Protein AF-A0A9P7PXZ2-F1 (afdb_monomer)

Secondary structure (DSSP, 8-state):
----TTHHHHHHHHTT--TTS-HHHHTTTS---------PPPPP------------------------PPP---PPPSS--EEE---EE--SSPPPPPHHHHHHHHHHHHHHHHHSPPP-HHHHS-TT-HHHHHHHHHHHHTTT---SSS-S--TTSTTTT-----TT-GGGSHHHHHHHHHHHHS--B-TTSPBPPTTT-PPPPPPPPSS-HHHHHT-TT-TTSSTTS-EE--EEETTEEE--EEEPPTT--S--

Sequence (256 aa):
MAASSRGRRALQSILRANPSVCSRCATSFAPRASTRLYSASATTSEASPSEDTALASHSSASSPSPSTTPPRVWIAPDYVIRSGLILSRPPLLTRKLHPFENAFFFYQKRLEERLNTPFIPSIYFKPDTPRELDWNIKIKERQGTVAKELGVYKGKGARAWDDELKVGDTLSTQEGMIDSLLKDAELRVSDDAEVIKAEDVVPVERPRERETEADKQGDVMRLDRRLDRTLYLVVKGKDGWGFPADMVQRNETLHV

InterPro domains:
  IPR021757 Large ribosomal subunit protein mL46, N-terminal [PF11788] (80-215)
  IPR040008 Large ribosomal subunit protein mL46 [PTHR13124] (20-255)

Organism: NCBI:txid1294629

pLDDT: mean 78.76, std 23.01, range [27.27, 97.38]

Nearest PDB structures (foldseek):
  6ywx-assembly1_6  TM=9.737E-01  e=1.707E-21  Neurospora crassa OR74A
  5mrc-assembly1_6  TM=6.794E-01  e=2.726E-07  Saccharomyces cerevisiae

Mean predicted aligned error: 16.08 Å

Structure (mmCIF, N/CA/C/O backbone):
data_AF-A0A9P7PXZ2-F1
#
_entry.id   AF-A0A9P7PXZ2-F1
#
loop_
_atom_site.group_PDB
_atom_site.id
_atom_site.type_symbol
_atom_site.label_atom_id
_atom_site.label_alt_id
_atom_site.label_comp_id
_atom_site.label_asym_id
_atom_site.label_entity_id
_atom_site.label_seq_id
_atom_site.pdbx_PDB_ins_code
_atom_site.Cartn_x
_atom_site.Cartn_y
_atom_site.Cartn_z
_atom_site.occupancy
_atom_site.B_iso_or_equiv
_atom_site.auth_seq_id
_atom_site.auth_comp_id
_atom_site.auth_asym_id
_atom_site.auth_atom_id
_atom_site.pdbx_PDB_model_num
ATOM 1 N N . MET A 1 1 ? 43.357 21.631 16.844 1.00 38.03 1 MET A N 1
ATOM 2 C CA . MET A 1 1 ? 44.129 21.623 15.581 1.00 38.03 1 MET A CA 1
ATOM 3 C C . MET A 1 1 ? 44.808 20.264 15.433 1.00 38.03 1 MET A C 1
ATOM 5 O O . MET A 1 1 ? 45.866 20.064 16.010 1.00 38.03 1 MET A O 1
ATOM 9 N N . ALA A 1 2 ? 44.184 19.303 14.746 1.00 36.53 2 ALA A N 1
ATOM 10 C CA . ALA A 1 2 ? 44.771 17.983 14.495 1.00 36.53 2 ALA A CA 1
ATOM 11 C C . ALA A 1 2 ? 44.943 17.800 12.981 1.00 36.53 2 ALA A C 1
ATOM 13 O O . ALA A 1 2 ? 43.967 17.665 12.246 1.00 36.53 2 ALA A O 1
ATOM 14 N N . ALA A 1 3 ? 46.190 17.864 12.514 1.00 41.59 3 ALA A N 1
ATOM 15 C CA . ALA A 1 3 ? 46.545 17.682 11.113 1.00 41.59 3 ALA A CA 1
ATOM 16 C C . ALA A 1 3 ? 46.461 16.193 10.740 1.00 41.59 3 ALA A C 1
ATOM 18 O O . ALA A 1 3 ? 47.084 15.339 11.371 1.00 41.59 3 ALA A O 1
ATOM 19 N N . SER A 1 4 ? 45.670 15.873 9.715 1.00 45.19 4 SER A N 1
ATOM 20 C CA . SER A 1 4 ? 45.468 14.495 9.265 1.00 45.19 4 SER A CA 1
ATOM 21 C C . SER A 1 4 ? 46.677 13.972 8.473 1.00 45.19 4 SER A C 1
ATOM 23 O O . SER A 1 4 ? 47.160 14.587 7.524 1.00 45.19 4 SER A O 1
ATOM 25 N N . SER A 1 5 ? 47.153 12.780 8.833 1.00 51.47 5 SER A N 1
ATOM 26 C CA . SER A 1 5 ? 48.312 12.078 8.255 1.00 51.47 5 SER A CA 1
ATOM 27 C C . SER A 1 5 ? 48.079 11.503 6.844 1.00 51.47 5 SER A C 1
ATOM 29 O O . SER A 1 5 ? 48.844 10.661 6.367 1.00 51.47 5 SER A O 1
ATOM 31 N N . ARG A 1 6 ? 47.029 11.951 6.144 1.00 51.81 6 ARG A N 1
ATOM 32 C CA . ARG A 1 6 ? 46.602 11.394 4.850 1.00 51.81 6 ARG A CA 1
ATOM 33 C C . ARG A 1 6 ? 47.388 11.943 3.653 1.00 51.81 6 ARG A C 1
ATOM 35 O O . ARG A 1 6 ? 47.505 11.247 2.650 1.00 51.81 6 ARG A O 1
ATOM 42 N N . GLY A 1 7 ? 48.009 13.119 3.772 1.00 46.53 7 GLY A N 1
ATOM 43 C CA . GLY A 1 7 ? 48.760 13.748 2.672 1.00 46.53 7 GLY A CA 1
ATOM 44 C C . GLY A 1 7 ? 50.091 13.068 2.320 1.00 46.53 7 GLY A C 1
ATOM 45 O O . GLY A 1 7 ? 50.562 13.168 1.190 1.00 46.53 7 GLY A O 1
ATOM 46 N N . ARG A 1 8 ? 50.699 12.322 3.254 1.00 47.34 8 ARG A N 1
ATOM 47 C CA . ARG A 1 8 ? 52.065 11.791 3.074 1.00 47.34 8 ARG A CA 1
ATOM 48 C C . ARG A 1 8 ? 52.147 10.570 2.145 1.00 47.34 8 ARG A C 1
ATOM 50 O O . ARG A 1 8 ? 53.202 10.325 1.572 1.00 47.34 8 ARG A O 1
ATOM 57 N N . ARG A 1 9 ? 51.048 9.822 1.959 1.00 52.19 9 ARG A N 1
ATOM 58 C CA . ARG A 1 9 ? 51.012 8.633 1.076 1.00 52.19 9 ARG A CA 1
ATOM 59 C C . ARG A 1 9 ? 50.733 8.967 -0.391 1.00 52.19 9 ARG A C 1
ATOM 61 O O . ARG A 1 9 ? 51.218 8.255 -1.260 1.00 52.19 9 ARG A O 1
ATOM 68 N N . ALA A 1 10 ? 50.007 10.052 -0.670 1.00 53.03 10 ALA A N 1
ATOM 69 C CA . ALA A 1 10 ? 49.726 10.477 -2.042 1.00 53.03 10 ALA A CA 1
ATOM 70 C C . ALA A 1 10 ? 51.005 10.947 -2.760 1.00 53.03 10 ALA A C 1
ATOM 72 O O . ALA A 1 10 ? 51.264 10.543 -3.892 1.00 53.03 10 ALA A O 1
ATOM 73 N N . LEU A 1 11 ? 51.866 11.700 -2.064 1.00 47.50 11 LEU A N 1
ATOM 74 C CA . LEU A 1 11 ? 53.081 12.273 -2.656 1.00 47.50 11 LEU A CA 1
ATOM 75 C C . LEU A 1 11 ? 54.189 11.245 -2.941 1.00 47.50 11 LEU A C 1
ATOM 77 O O . LEU A 1 11 ? 54.946 11.421 -3.890 1.00 47.50 11 LEU A O 1
ATOM 81 N N . GLN A 1 12 ? 54.269 10.138 -2.193 1.00 50.75 12 GLN A N 1
ATOM 82 C CA . GLN A 1 12 ? 55.271 9.095 -2.466 1.00 50.75 12 GLN A CA 1
ATOM 83 C C . GLN A 1 12 ? 54.965 8.268 -3.727 1.00 50.75 12 GLN A C 1
ATOM 85 O O . GLN A 1 12 ? 55.888 7.711 -4.315 1.00 50.75 12 GLN A O 1
ATOM 90 N N . SER A 1 13 ? 53.702 8.215 -4.170 1.00 52.44 13 SER A N 1
ATOM 91 C CA . SER A 1 13 ? 53.309 7.489 -5.391 1.00 52.44 13 SER A CA 1
ATOM 92 C C . SER A 1 13 ? 53.634 8.243 -6.686 1.00 52.44 13 SER A C 1
ATOM 94 O O . SER A 1 13 ? 53.802 7.623 -7.731 1.00 52.44 13 SER A O 1
ATOM 96 N N . ILE A 1 14 ? 53.791 9.568 -6.605 1.00 54.09 14 ILE A N 1
ATOM 97 C CA . ILE A 1 14 ? 54.092 10.435 -7.754 1.00 54.09 14 ILE A CA 1
ATOM 98 C C . ILE A 1 14 ? 55.598 10.430 -8.065 1.00 54.09 14 ILE A C 1
ATOM 100 O O . ILE A 1 14 ? 55.995 10.547 -9.218 1.00 54.09 14 ILE A O 1
ATOM 104 N N . LEU A 1 15 ? 56.452 10.209 -7.059 1.00 52.84 15 LEU A N 1
ATOM 105 C CA . LEU A 1 15 ? 57.913 10.282 -7.203 1.00 52.84 15 LEU A CA 1
ATOM 106 C C . LEU A 1 15 ? 58.576 9.000 -7.749 1.00 52.84 15 LEU A C 1
ATOM 108 O O . LEU A 1 15 ? 59.795 8.974 -7.901 1.00 52.84 15 LEU A O 1
ATOM 112 N N . ARG A 1 16 ? 57.819 7.926 -8.027 1.00 54.88 16 ARG A N 1
ATOM 113 C CA . ARG A 1 16 ? 58.367 6.642 -8.528 1.00 54.88 16 ARG A CA 1
ATOM 114 C C . ARG A 1 16 ? 57.634 6.051 -9.739 1.00 54.88 16 ARG A C 1
ATOM 116 O O . ARG A 1 16 ? 57.847 4.886 -10.066 1.00 54.88 16 ARG A O 1
ATOM 123 N N . ALA A 1 17 ? 56.775 6.815 -10.411 1.00 53.75 17 ALA A N 1
ATOM 124 C CA . ALA A 1 17 ? 56.058 6.319 -11.582 1.00 53.75 17 ALA A CA 1
ATOM 125 C C . ALA A 1 17 ? 56.914 6.471 -12.852 1.00 53.75 17 ALA A C 1
ATOM 127 O O . ALA A 1 17 ? 57.064 7.566 -13.386 1.00 53.75 17 ALA A O 1
ATOM 128 N N . ASN A 1 18 ? 57.468 5.357 -13.338 1.00 57.03 18 ASN A N 1
ATOM 129 C CA . ASN A 1 18 ? 58.001 5.270 -14.698 1.00 57.03 18 ASN A CA 1
ATOM 130 C C . ASN A 1 18 ? 56.821 5.270 -15.695 1.00 57.03 18 ASN A C 1
ATOM 132 O O . ASN A 1 18 ? 55.858 4.531 -15.477 1.00 57.03 18 ASN A O 1
ATOM 136 N N . PRO A 1 19 ? 56.870 6.042 -16.795 1.00 60.19 19 PRO A N 1
ATOM 137 C CA . PRO A 1 19 ? 55.716 6.272 -17.674 1.00 60.19 19 PRO A CA 1
ATOM 138 C C . PRO A 1 19 ? 55.300 5.059 -18.526 1.00 60.19 19 PRO A C 1
ATOM 140 O O . PRO A 1 19 ? 54.316 5.134 -19.256 1.00 60.19 19 PRO A O 1
ATOM 143 N N . SER A 1 20 ? 56.028 3.942 -18.454 1.00 63.78 20 SER A N 1
ATOM 144 C CA . SER A 1 20 ? 55.799 2.740 -19.265 1.00 63.78 20 SER A CA 1
ATOM 145 C C . SER A 1 20 ? 54.976 1.647 -18.575 1.00 63.78 20 SER A C 1
ATOM 147 O O . SER A 1 20 ? 54.806 0.573 -19.149 1.00 63.78 20 SER A O 1
ATOM 149 N N . VAL A 1 21 ? 54.453 1.876 -17.363 1.00 72.50 21 VAL A N 1
ATOM 150 C CA . VAL A 1 21 ? 53.737 0.835 -16.606 1.00 72.50 21 VAL A CA 1
ATOM 151 C C . VAL A 1 21 ? 52.348 1.309 -16.176 1.00 72.50 21 VAL A C 1
ATOM 153 O O . VAL A 1 21 ? 52.187 2.356 -15.555 1.00 72.50 21 VAL A O 1
ATOM 156 N N . CYS A 1 22 ? 51.329 0.502 -16.489 1.00 75.75 22 CYS A N 1
ATOM 157 C CA . CYS A 1 22 ? 49.940 0.720 -16.084 1.00 75.75 22 CYS A CA 1
ATOM 158 C C . CYS A 1 22 ? 49.797 0.759 -14.547 1.00 75.75 22 CYS A C 1
ATOM 160 O O . CYS A 1 22 ? 50.382 -0.058 -13.831 1.00 75.75 22 CYS A O 1
ATOM 162 N N . SER A 1 23 ? 48.963 1.668 -14.031 1.00 63.59 23 SER A N 1
ATOM 163 C CA . SER A 1 23 ? 48.740 1.902 -12.590 1.00 63.59 23 SER A CA 1
ATOM 164 C C . SER A 1 23 ? 48.262 0.664 -11.811 1.00 63.59 23 SER A C 1
ATOM 166 O O . SER A 1 23 ? 48.515 0.547 -10.608 1.00 63.59 23 SER A O 1
ATOM 168 N N . ARG A 1 24 ? 47.632 -0.301 -12.496 1.00 63.47 24 ARG A N 1
ATOM 169 C CA . ARG A 1 24 ? 47.233 -1.602 -11.927 1.00 63.47 24 ARG A CA 1
ATOM 170 C C . ARG A 1 24 ? 48.398 -2.582 -11.735 1.00 63.47 24 ARG A C 1
ATOM 172 O O . ARG A 1 24 ? 48.341 -3.400 -10.824 1.00 63.47 24 ARG A O 1
ATOM 179 N N . CYS A 1 25 ? 49.460 -2.476 -12.533 1.00 64.56 25 CYS A N 1
ATOM 180 C CA . CYS A 1 25 ? 50.656 -3.320 -12.410 1.00 64.56 25 CYS A CA 1
ATOM 181 C C . CYS A 1 25 ? 51.629 -2.781 -11.347 1.00 64.56 25 CYS A C 1
ATOM 183 O O . CYS A 1 25 ? 52.305 -3.542 -10.660 1.00 64.56 25 CYS A O 1
ATOM 185 N N . ALA A 1 26 ? 51.659 -1.458 -11.147 1.00 61.34 26 ALA A N 1
ATOM 186 C CA . ALA A 1 26 ? 52.452 -0.828 -10.088 1.00 61.34 26 ALA A CA 1
ATOM 187 C C . ALA A 1 26 ? 51.934 -1.162 -8.674 1.00 61.34 26 ALA A C 1
ATOM 189 O O . ALA A 1 26 ? 52.689 -1.143 -7.703 1.00 61.34 26 ALA A O 1
ATOM 190 N N . THR A 1 27 ? 50.645 -1.490 -8.551 1.00 59.00 27 THR A N 1
ATOM 191 C CA . THR A 1 27 ? 50.005 -1.853 -7.278 1.00 59.00 27 THR A CA 1
ATOM 192 C C . THR A 1 27 ? 50.143 -3.336 -6.922 1.00 59.00 27 THR A C 1
ATOM 194 O O . THR A 1 27 ? 49.892 -3.694 -5.773 1.00 59.00 27 THR A O 1
ATOM 197 N N . SER A 1 28 ? 50.597 -4.189 -7.849 1.00 55.81 28 SER A N 1
ATOM 198 C CA . SER A 1 28 ? 50.732 -5.642 -7.641 1.00 55.81 28 SER A CA 1
ATOM 199 C C . SER A 1 28 ? 52.017 -6.050 -6.906 1.00 55.81 28 SER A C 1
ATOM 201 O O . SER A 1 28 ? 52.082 -7.149 -6.370 1.00 55.81 28 SER A O 1
ATOM 203 N N . PHE A 1 29 ? 53.031 -5.177 -6.855 1.00 50.06 29 PHE A N 1
ATOM 204 C CA . PHE A 1 29 ? 54.363 -5.494 -6.310 1.00 50.06 29 PHE A CA 1
ATOM 205 C C . PHE A 1 29 ? 54.629 -4.969 -4.887 1.00 50.06 29 PHE A C 1
ATOM 207 O O . PHE A 1 29 ? 55.759 -5.028 -4.403 1.00 50.06 29 PHE A O 1
ATOM 214 N N . ALA A 1 30 ? 53.612 -4.470 -4.177 1.00 51.31 30 ALA A N 1
ATOM 215 C CA . ALA A 1 30 ? 53.756 -4.119 -2.763 1.00 51.31 30 ALA A CA 1
ATOM 216 C C . ALA A 1 30 ? 53.419 -5.336 -1.876 1.00 51.31 30 ALA A C 1
ATOM 218 O O . ALA A 1 30 ? 52.308 -5.860 -1.986 1.00 51.31 30 ALA A O 1
ATOM 219 N N . PRO A 1 31 ? 54.307 -5.778 -0.962 1.00 47.47 31 PRO A N 1
ATOM 220 C CA . PRO A 1 31 ? 54.016 -6.914 -0.102 1.00 47.47 31 PRO A CA 1
ATOM 221 C C . PRO A 1 31 ? 52.990 -6.466 0.942 1.00 47.47 31 PRO A C 1
ATOM 223 O O . PRO A 1 31 ? 53.295 -5.687 1.848 1.00 47.47 31 PRO A O 1
ATOM 226 N N . ARG A 1 32 ? 51.745 -6.926 0.812 1.00 42.16 32 ARG A N 1
ATOM 227 C CA . ARG A 1 32 ? 50.740 -6.807 1.871 1.00 42.16 32 ARG A CA 1
ATOM 228 C C . ARG A 1 32 ? 50.285 -8.184 2.315 1.00 42.16 32 ARG A C 1
ATOM 230 O O . ARG A 1 32 ? 49.917 -9.029 1.509 1.00 42.16 32 ARG A O 1
ATOM 237 N N . ALA A 1 33 ? 50.354 -8.353 3.632 1.00 44.31 33 ALA A N 1
ATOM 238 C CA . ALA A 1 33 ? 49.960 -9.522 4.389 1.00 44.31 33 ALA A CA 1
ATOM 239 C C . ALA A 1 33 ? 48.605 -10.090 3.936 1.00 44.31 33 ALA A C 1
ATOM 241 O O . ALA A 1 33 ? 47.623 -9.368 3.764 1.00 44.31 33 ALA A O 1
ATOM 242 N N . SER A 1 34 ? 48.604 -11.410 3.767 1.00 46.97 34 SER A N 1
ATOM 243 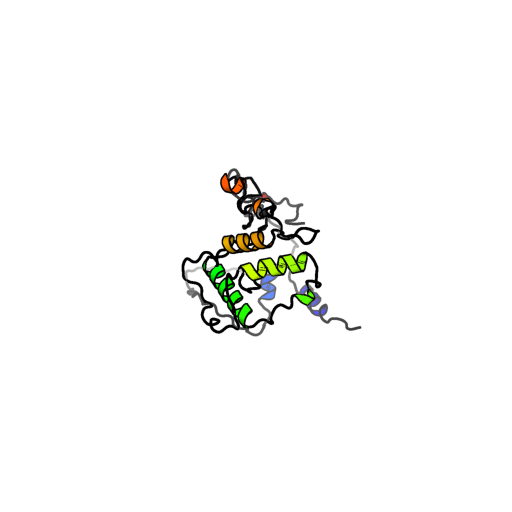C CA . SER A 1 34 ? 47.486 -12.259 3.369 1.00 46.97 34 SER A CA 1
ATOM 244 C C . SER A 1 34 ? 46.270 -12.080 4.285 1.00 46.97 34 SER A C 1
ATOM 246 O O . SER A 1 34 ? 46.323 -12.430 5.463 1.00 46.97 34 SER A O 1
ATOM 248 N N . THR A 1 35 ? 45.138 -11.672 3.711 1.00 43.06 35 THR A N 1
ATOM 249 C CA . THR A 1 35 ? 43.813 -12.055 4.217 1.00 43.06 35 THR A CA 1
ATOM 250 C C . THR A 1 35 ? 43.182 -12.978 3.179 1.00 43.06 35 THR A C 1
ATOM 252 O O . THR A 1 35 ? 43.005 -12.609 2.021 1.00 43.06 35 THR A O 1
ATOM 255 N N . ARG A 1 36 ? 42.962 -14.235 3.580 1.00 43.03 36 ARG A N 1
ATOM 256 C CA . ARG A 1 36 ? 42.426 -15.307 2.737 1.00 43.03 36 ARG A CA 1
ATOM 257 C C . ARG A 1 36 ? 40.960 -15.032 2.410 1.00 43.03 36 ARG A C 1
ATOM 259 O O . ARG A 1 36 ? 40.151 -14.916 3.325 1.00 43.03 36 ARG A O 1
ATOM 266 N N . LEU A 1 37 ? 40.619 -15.049 1.125 1.00 39.97 37 LEU A N 1
ATOM 267 C CA . LEU A 1 37 ? 39.265 -15.316 0.647 1.00 39.97 37 LEU A CA 1
ATOM 268 C C . LEU A 1 37 ? 39.346 -16.437 -0.394 1.00 39.97 37 LEU A C 1
ATOM 270 O O . LEU A 1 37 ? 40.147 -16.393 -1.325 1.00 39.97 37 LEU A O 1
ATOM 274 N N . TYR A 1 38 ? 38.564 -17.481 -0.142 1.00 40.50 38 TYR A N 1
ATOM 275 C CA . TYR A 1 38 ? 38.494 -18.736 -0.880 1.00 40.50 38 TYR A CA 1
ATOM 276 C C . TYR A 1 38 ? 38.003 -18.520 -2.316 1.00 40.50 38 TYR A C 1
ATOM 278 O O . TYR A 1 38 ? 36.876 -18.076 -2.498 1.00 40.50 38 TYR A O 1
ATOM 286 N N . SER A 1 39 ? 38.801 -18.891 -3.324 1.00 44.44 39 SER A N 1
ATOM 287 C CA . SER A 1 39 ? 38.285 -19.305 -4.643 1.00 44.44 39 SER A CA 1
ATOM 288 C C . SER A 1 39 ? 39.307 -20.188 -5.374 1.00 44.44 39 SER A C 1
ATOM 290 O O . SER A 1 39 ? 40.511 -19.999 -5.228 1.00 44.44 39 SER A O 1
ATOM 292 N N . ALA A 1 40 ? 38.792 -21.184 -6.093 1.00 38.91 40 ALA A N 1
ATOM 293 C CA . ALA A 1 40 ? 39.481 -22.360 -6.615 1.00 38.91 40 ALA A CA 1
ATOM 294 C C . ALA A 1 40 ? 40.505 -22.086 -7.736 1.00 38.91 40 ALA A C 1
ATOM 296 O O . ALA A 1 40 ? 40.299 -21.233 -8.596 1.00 38.91 40 ALA A O 1
ATOM 297 N N . SER A 1 41 ? 41.585 -22.871 -7.735 1.00 37.22 41 SER A N 1
ATOM 298 C CA . SER A 1 41 ? 42.650 -22.868 -8.741 1.00 37.22 41 SER A CA 1
ATOM 299 C C . SER A 1 41 ? 42.216 -23.583 -10.025 1.00 37.22 41 SER A C 1
ATOM 301 O O . SER A 1 41 ? 41.809 -24.741 -9.973 1.00 37.22 41 SER A O 1
ATOM 303 N N . ALA A 1 42 ? 42.378 -22.929 -11.177 1.00 35.94 42 ALA A N 1
ATOM 304 C CA . ALA A 1 42 ? 42.474 -23.597 -12.472 1.00 35.94 42 ALA A CA 1
ATOM 305 C C . ALA A 1 42 ? 43.958 -23.855 -12.777 1.00 35.94 42 ALA A C 1
ATOM 307 O O . ALA A 1 42 ? 44.794 -22.957 -12.676 1.00 35.94 42 ALA A O 1
ATOM 308 N N . THR A 1 43 ? 44.278 -25.105 -13.086 1.00 31.92 43 THR A N 1
ATOM 309 C CA . THR A 1 43 ? 45.613 -25.639 -13.364 1.00 31.92 43 THR A CA 1
ATOM 310 C C . THR A 1 43 ? 46.207 -25.085 -14.660 1.00 31.92 43 THR A C 1
ATOM 312 O O . THR A 1 43 ? 45.592 -25.182 -15.719 1.00 31.92 43 THR A O 1
ATOM 315 N N . THR A 1 44 ? 47.429 -24.559 -14.578 1.00 30.02 44 THR A N 1
ATOM 316 C CA . THR A 1 44 ? 48.331 -24.291 -15.706 1.00 30.02 44 THR A CA 1
ATOM 317 C C . THR A 1 44 ? 49.131 -25.546 -16.045 1.00 30.02 44 THR A C 1
ATOM 319 O O . THR A 1 44 ? 49.789 -26.096 -15.165 1.00 30.02 44 THR A O 1
ATOM 322 N N . SER A 1 45 ? 49.127 -25.960 -17.310 1.00 32.38 45 SER A N 1
ATOM 323 C CA . SER A 1 45 ? 50.030 -26.979 -17.854 1.00 32.38 45 SER A CA 1
ATOM 324 C C . SER A 1 45 ? 51.182 -26.317 -18.621 1.00 32.38 45 SER A C 1
ATOM 326 O O . SER A 1 45 ? 50.982 -25.727 -19.678 1.00 32.38 45 SER A O 1
ATOM 328 N N . GLU A 1 46 ? 52.334 -26.341 -17.949 1.00 29.33 46 GLU A N 1
ATOM 329 C CA . GLU A 1 46 ? 53.726 -26.611 -18.355 1.00 29.33 46 GLU A CA 1
ATOM 330 C C . GLU A 1 46 ? 54.192 -26.526 -19.827 1.00 29.33 46 GLU A C 1
ATOM 332 O O . GLU A 1 46 ? 53.508 -26.911 -20.769 1.00 29.33 46 GLU A O 1
ATOM 337 N N . ALA A 1 47 ? 55.437 -26.060 -19.975 1.00 28.12 47 ALA A N 1
ATOM 338 C CA . ALA A 1 47 ? 56.170 -25.792 -21.210 1.00 28.12 47 ALA A CA 1
ATOM 339 C C . ALA A 1 47 ? 57.261 -26.842 -21.538 1.00 28.12 47 ALA A C 1
ATOM 341 O O . ALA A 1 47 ? 57.708 -27.548 -20.637 1.00 28.12 47 ALA A O 1
ATOM 342 N N . SER A 1 48 ? 57.826 -26.716 -22.762 1.00 30.34 48 SER A N 1
ATOM 343 C CA . SER A 1 48 ? 59.238 -26.988 -23.191 1.00 30.34 48 SER A CA 1
ATOM 344 C C . SER A 1 48 ? 59.522 -28.324 -23.931 1.00 30.34 48 SER A C 1
ATOM 346 O O . SER A 1 48 ? 58.788 -29.278 -23.696 1.00 30.34 48 SER A O 1
ATOM 348 N N . PRO A 1 49 ? 60.659 -28.503 -24.666 1.00 42.62 49 PRO A N 1
ATOM 349 C CA . PRO A 1 49 ? 61.386 -27.607 -25.608 1.00 42.62 49 PRO A CA 1
ATOM 350 C C . PRO A 1 49 ? 62.011 -28.310 -26.870 1.00 42.62 49 PRO A C 1
ATOM 352 O O . PRO A 1 49 ? 61.879 -29.519 -27.040 1.00 42.62 49 PRO A O 1
ATOM 355 N N . SER A 1 50 ? 62.815 -27.533 -27.643 1.00 31.62 50 SER A N 1
ATOM 356 C CA . SER A 1 50 ? 64.029 -27.886 -28.462 1.00 31.62 50 SER A CA 1
ATOM 357 C C . SER A 1 50 ? 63.848 -28.645 -29.800 1.00 31.62 50 SER A C 1
ATOM 359 O O . SER A 1 50 ? 62.954 -29.468 -29.901 1.00 31.62 50 SER A O 1
ATOM 361 N N . GLU A 1 51 ? 64.625 -28.469 -30.885 1.00 29.66 51 GLU A N 1
ATOM 362 C CA . GLU A 1 51 ? 65.875 -27.749 -31.232 1.00 29.66 51 GLU A CA 1
ATOM 363 C C . GLU A 1 51 ? 66.063 -27.799 -32.780 1.00 29.66 51 GLU A C 1
ATOM 365 O O . GLU A 1 51 ? 65.449 -28.651 -33.412 1.00 29.66 51 GLU A O 1
ATOM 370 N N . ASP A 1 52 ? 66.850 -26.880 -33.376 1.00 28.67 52 ASP A N 1
ATOM 371 C CA . ASP A 1 52 ? 67.867 -27.130 -34.441 1.00 28.67 52 ASP A CA 1
ATOM 372 C C . ASP A 1 52 ? 68.318 -25.811 -35.127 1.00 28.67 52 ASP A C 1
ATOM 374 O O . ASP A 1 52 ? 67.526 -25.091 -35.728 1.00 28.67 52 ASP A O 1
ATOM 378 N N . THR A 1 53 ? 69.496 -25.276 -34.769 1.00 28.91 53 THR A N 1
ATOM 379 C CA . THR A 1 53 ? 70.833 -25.353 -35.423 1.00 28.91 53 THR A CA 1
ATOM 380 C C . THR A 1 53 ? 71.097 -24.326 -36.546 1.00 28.91 53 THR A C 1
ATOM 382 O O . THR A 1 53 ? 70.494 -24.385 -37.608 1.00 28.91 53 THR A O 1
ATOM 385 N N . ALA A 1 54 ? 72.097 -23.448 -36.328 1.00 29.12 54 ALA A N 1
ATOM 386 C CA . ALA A 1 54 ? 73.322 -23.283 -37.149 1.00 29.12 54 ALA A CA 1
ATOM 387 C C . ALA A 1 54 ? 73.838 -21.824 -37.286 1.00 29.12 54 ALA A C 1
ATOM 389 O O . ALA A 1 54 ? 73.267 -20.995 -37.982 1.00 29.12 54 ALA A O 1
ATOM 390 N N . LEU A 1 55 ? 74.983 -21.582 -36.624 1.00 27.27 55 LEU A N 1
ATOM 391 C CA . LEU A 1 55 ? 76.226 -20.923 -37.085 1.00 27.27 55 LEU A CA 1
ATOM 392 C C . LEU A 1 55 ? 76.159 -19.668 -37.990 1.00 27.27 55 LEU A C 1
ATOM 394 O O . LEU A 1 55 ? 75.873 -19.773 -39.174 1.00 27.27 55 LEU A O 1
ATOM 398 N N . ALA A 1 56 ? 76.673 -18.527 -37.502 1.00 30.73 56 ALA A N 1
ATOM 399 C CA . ALA A 1 56 ? 78.030 -18.042 -37.828 1.00 30.73 56 ALA A CA 1
ATOM 400 C C . ALA A 1 56 ? 78.305 -16.605 -37.314 1.00 30.73 56 ALA A C 1
ATOM 402 O O . ALA A 1 56 ? 77.486 -15.697 -37.382 1.00 30.73 56 ALA A O 1
ATOM 403 N N . SER A 1 57 ? 79.529 -16.456 -36.816 1.00 29.02 57 SER A N 1
ATOM 404 C CA . SER A 1 57 ? 80.302 -15.296 -36.344 1.00 29.02 57 SER A CA 1
ATOM 405 C C . SER A 1 57 ? 80.382 -14.053 -37.256 1.00 29.02 57 SER A C 1
ATOM 407 O O . SER A 1 57 ? 80.500 -14.241 -38.460 1.00 29.02 57 SER A O 1
ATOM 409 N N . HIS A 1 58 ? 80.541 -12.842 -36.683 1.00 31.88 58 HIS A N 1
ATOM 410 C CA . HIS A 1 58 ? 81.743 -11.968 -36.802 1.00 31.88 58 HIS A CA 1
ATOM 411 C C . HIS A 1 58 ? 81.603 -10.614 -36.044 1.00 31.88 58 HIS A C 1
ATOM 413 O O . HIS A 1 58 ? 80.659 -9.859 -36.233 1.00 31.88 58 HIS A O 1
ATOM 419 N N . SER A 1 59 ? 82.589 -10.374 -35.173 1.00 32.38 59 SER A N 1
ATOM 420 C CA . SER A 1 59 ? 83.299 -9.154 -34.730 1.00 32.38 59 SER A CA 1
ATOM 421 C C . SER A 1 59 ? 82.717 -7.723 -34.841 1.00 32.38 59 SER A C 1
ATOM 423 O O . SER A 1 59 ? 82.493 -7.196 -35.921 1.00 32.38 59 SER A O 1
ATOM 425 N N . SER A 1 60 ? 82.677 -7.064 -33.672 1.00 34.19 60 SER A N 1
ATOM 426 C CA . SER A 1 60 ? 83.221 -5.734 -33.302 1.00 34.19 60 SER A CA 1
ATOM 427 C C . SER A 1 60 ? 83.252 -4.572 -34.318 1.00 34.19 60 SER A C 1
ATOM 429 O O . SER A 1 60 ? 84.079 -4.593 -35.223 1.00 34.19 60 SER A O 1
ATOM 431 N N . ALA A 1 61 ? 82.540 -3.465 -34.031 1.00 30.73 61 ALA A N 1
ATOM 432 C CA . ALA A 1 61 ? 83.128 -2.141 -33.715 1.00 30.73 61 ALA A CA 1
ATOM 433 C C . ALA A 1 61 ? 82.113 -0.967 -33.720 1.00 30.73 61 ALA A C 1
ATOM 435 O O . ALA A 1 61 ? 81.224 -0.881 -34.558 1.00 30.73 61 ALA A O 1
ATOM 436 N N . SER A 1 62 ? 82.388 -0.012 -32.820 1.00 32.72 62 SER A N 1
ATOM 437 C CA . SER A 1 62 ? 82.074 1.433 -32.832 1.00 32.72 62 SER A CA 1
ATOM 438 C C . SER A 1 62 ? 80.625 1.939 -32.714 1.00 32.72 62 SER A C 1
ATOM 440 O O . SER A 1 62 ? 79.820 1.862 -33.634 1.00 32.72 62 SER A O 1
ATOM 442 N N . SER A 1 63 ? 80.379 2.618 -31.587 1.00 39.72 63 SER A N 1
ATOM 443 C CA . SER A 1 63 ? 79.386 3.684 -31.382 1.00 39.72 63 SER A CA 1
ATOM 444 C C . SER A 1 63 ? 79.505 4.778 -32.460 1.00 39.72 63 SER A C 1
ATOM 446 O O . SER A 1 63 ? 80.624 5.080 -32.880 1.00 39.72 63 SER A O 1
ATOM 448 N N . PRO A 1 64 ? 78.405 5.443 -32.860 1.00 39.28 64 PRO A N 1
ATOM 449 C CA . PRO A 1 64 ? 77.965 6.607 -32.087 1.00 39.28 64 PRO A CA 1
ATOM 450 C C . PRO A 1 64 ? 76.440 6.726 -31.955 1.00 39.28 64 PRO A C 1
ATOM 452 O O . PRO A 1 64 ? 75.672 6.332 -32.827 1.00 39.28 64 PRO A O 1
ATOM 455 N N . SER A 1 65 ? 76.004 7.342 -30.860 1.00 44.41 65 SER A N 1
ATOM 456 C CA . SER A 1 65 ? 74.648 7.861 -30.707 1.00 44.41 65 SER A CA 1
ATOM 457 C C . SER A 1 65 ? 74.354 8.914 -31.781 1.00 44.41 65 SER A C 1
ATOM 459 O O . SER A 1 65 ? 75.116 9.874 -31.910 1.00 44.41 65 SER A O 1
ATOM 461 N N . PRO A 1 66 ? 73.200 8.819 -32.457 1.00 42.78 66 PRO A N 1
ATOM 462 C CA . PRO A 1 66 ? 72.400 10.016 -32.642 1.00 42.78 66 PRO A CA 1
ATOM 463 C C . PRO A 1 66 ? 70.988 9.794 -32.104 1.00 42.78 66 PRO A C 1
ATOM 465 O O . PRO A 1 66 ? 70.299 8.822 -32.405 1.00 42.78 66 PRO A O 1
ATOM 468 N N . SER A 1 67 ? 70.566 10.752 -31.290 1.00 49.91 67 SER A N 1
ATOM 469 C CA . SER A 1 67 ? 69.181 11.038 -30.951 1.00 49.91 67 SER A CA 1
ATOM 470 C C . SER A 1 67 ? 68.259 10.861 -32.160 1.00 49.91 67 SER A C 1
ATOM 472 O O . SER A 1 67 ? 68.238 11.697 -33.060 1.00 49.91 67 SER A O 1
ATOM 474 N N . THR A 1 68 ? 67.478 9.788 -32.178 1.00 43.56 68 THR A N 1
ATOM 475 C CA . THR A 1 68 ? 66.296 9.674 -33.029 1.00 43.56 68 THR A CA 1
ATOM 476 C C . THR A 1 68 ? 65.194 9.108 -32.161 1.00 43.56 68 THR A C 1
ATOM 478 O O . THR A 1 68 ? 65.136 7.916 -31.870 1.00 43.56 68 THR A O 1
ATOM 481 N N . THR A 1 69 ? 64.346 10.011 -31.680 1.00 55.50 69 THR A N 1
ATOM 482 C CA . THR A 1 69 ? 63.027 9.691 -31.149 1.00 55.50 69 THR A CA 1
ATOM 483 C C . THR A 1 69 ? 62.360 8.734 -32.140 1.00 55.50 69 THR A C 1
ATOM 485 O O . THR A 1 69 ? 62.261 9.099 -33.316 1.00 55.50 69 THR A O 1
ATOM 488 N N . PRO A 1 70 ? 61.936 7.520 -31.744 1.00 55.22 70 PRO A N 1
ATOM 489 C CA . PRO A 1 70 ? 61.238 6.655 -32.680 1.00 55.22 70 PRO A CA 1
ATOM 490 C C . PRO A 1 70 ? 59.983 7.400 -33.154 1.00 55.22 70 PRO A C 1
ATOM 492 O O . PRO A 1 70 ? 59.298 8.012 -32.321 1.00 55.22 70 PRO A O 1
ATOM 495 N N . PRO A 1 71 ? 59.667 7.399 -34.463 1.00 44.75 71 PRO A N 1
ATOM 496 C CA . PRO A 1 71 ? 58.404 7.944 -34.920 1.00 44.75 71 PRO A CA 1
ATOM 497 C C . PRO A 1 71 ? 57.307 7.194 -34.170 1.00 44.75 71 PRO A C 1
ATOM 499 O O . PRO A 1 71 ? 57.238 5.965 -34.203 1.00 44.75 71 PRO A O 1
ATOM 502 N N . ARG A 1 72 ? 56.487 7.936 -33.424 1.00 51.75 72 ARG A N 1
ATOM 503 C CA . ARG A 1 72 ? 55.310 7.393 -32.754 1.00 51.75 72 ARG A CA 1
ATOM 504 C C . ARG A 1 72 ? 54.396 6.858 -33.849 1.00 51.75 72 ARG A C 1
ATOM 506 O O . ARG A 1 72 ? 53.672 7.625 -34.475 1.00 51.75 72 ARG A O 1
ATOM 513 N N . VAL A 1 73 ? 54.483 5.558 -34.118 1.00 47.94 73 VAL A N 1
ATOM 514 C CA . VAL A 1 73 ? 53.559 4.863 -35.008 1.00 47.94 73 VAL A CA 1
ATOM 515 C C . VAL A 1 73 ? 52.195 4.966 -34.340 1.00 47.94 73 VAL A C 1
ATOM 517 O O . VAL A 1 73 ? 51.949 4.371 -33.292 1.00 47.94 73 VAL A O 1
ATOM 520 N N . TRP A 1 74 ? 51.330 5.806 -34.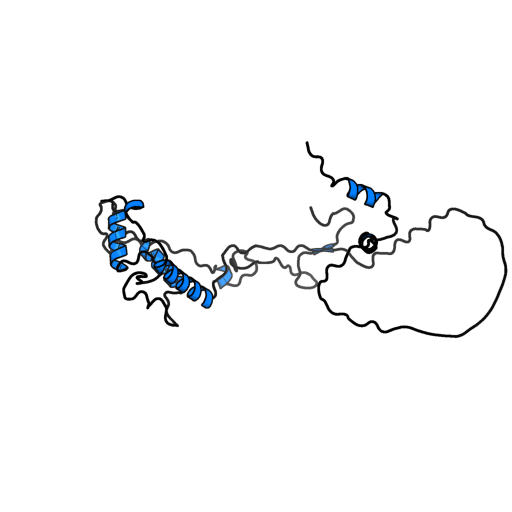898 1.00 50.31 74 TRP A N 1
ATOM 521 C CA . TRP A 1 74 ? 49.936 5.877 -34.498 1.00 50.31 74 TRP A CA 1
ATOM 522 C C . TRP A 1 74 ? 49.263 4.628 -35.056 1.00 50.31 74 TRP A C 1
ATOM 524 O O . TRP A 1 74 ? 48.791 4.623 -36.188 1.00 50.31 74 TRP A O 1
ATOM 534 N N . ILE A 1 75 ? 49.294 3.544 -34.279 1.00 60.94 75 ILE A N 1
ATOM 535 C CA . ILE A 1 75 ? 48.486 2.356 -34.549 1.00 60.94 75 ILE A CA 1
ATOM 536 C C . ILE A 1 75 ? 47.035 2.842 -34.578 1.00 60.94 75 ILE A C 1
ATOM 538 O O . ILE A 1 75 ? 46.571 3.467 -33.617 1.00 60.94 75 ILE A O 1
ATOM 542 N N . ALA A 1 76 ? 46.355 2.647 -35.710 1.00 64.69 76 ALA A N 1
ATOM 543 C CA . ALA A 1 76 ? 44.928 2.916 -35.800 1.00 64.69 76 ALA A CA 1
ATOM 544 C C . ALA A 1 76 ? 44.236 2.116 -34.686 1.00 64.69 76 ALA A C 1
ATOM 546 O O . ALA A 1 76 ? 44.585 0.956 -34.484 1.00 64.69 76 ALA A O 1
ATOM 547 N N . PRO A 1 77 ? 43.331 2.715 -33.904 1.00 69.44 77 PRO A N 1
ATOM 548 C CA . PRO A 1 77 ? 42.741 1.997 -32.789 1.00 69.44 77 PRO A CA 1
ATOM 549 C C . PRO A 1 77 ? 41.926 0.812 -33.325 1.00 69.44 77 PRO A C 1
ATOM 551 O O . PRO A 1 77 ? 40.964 1.017 -34.060 1.00 69.44 77 PRO A O 1
ATOM 554 N N . ASP A 1 78 ? 42.288 -0.412 -32.926 1.00 84.12 78 ASP A N 1
ATOM 555 C CA . ASP A 1 78 ? 41.560 -1.645 -33.284 1.00 84.12 78 ASP A CA 1
ATOM 556 C C . ASP A 1 78 ? 40.108 -1.645 -32.767 1.00 84.12 78 ASP A C 1
ATOM 558 O O . ASP A 1 78 ? 39.263 -2.408 -33.229 1.00 84.12 78 ASP A O 1
ATOM 562 N N . TYR A 1 79 ? 39.803 -0.762 -31.811 1.00 86.88 79 TYR A N 1
ATOM 563 C CA . TYR A 1 79 ? 38.494 -0.624 -31.188 1.00 86.88 79 TYR A CA 1
ATOM 564 C C . TYR A 1 79 ? 37.938 0.787 -31.352 1.00 86.88 79 TYR A C 1
ATOM 566 O O . TYR A 1 79 ? 38.604 1.783 -31.061 1.00 86.88 79 TYR A O 1
ATOM 574 N N . VAL A 1 80 ? 36.663 0.863 -31.731 1.00 88.06 80 VAL A N 1
ATOM 575 C CA . VAL A 1 80 ? 35.902 2.113 -31.746 1.00 88.06 80 VAL A CA 1
ATOM 576 C C . VAL A 1 80 ? 35.247 2.312 -30.382 1.00 88.06 80 VAL A C 1
ATOM 578 O O . VAL A 1 80 ? 34.406 1.518 -29.962 1.00 88.06 80 VAL A O 1
ATOM 581 N N . ILE A 1 81 ? 35.625 3.385 -29.687 1.00 88.69 81 ILE A N 1
ATOM 582 C CA . ILE A 1 81 ? 35.038 3.744 -28.393 1.00 88.69 81 ILE A CA 1
ATOM 583 C C . ILE A 1 81 ? 33.629 4.302 -28.623 1.00 88.69 81 ILE A C 1
ATOM 585 O O . ILE A 1 81 ? 33.442 5.271 -29.362 1.00 88.69 81 ILE A O 1
ATOM 589 N N . ARG A 1 82 ? 32.639 3.703 -27.957 1.00 90.38 82 ARG A N 1
ATOM 590 C CA . ARG A 1 82 ? 31.245 4.161 -27.942 1.00 90.38 82 ARG A CA 1
ATOM 591 C C . ARG A 1 82 ? 30.807 4.466 -26.513 1.00 90.38 82 ARG A C 1
ATOM 593 O O . ARG A 1 82 ? 31.219 3.769 -25.587 1.00 90.38 82 ARG A O 1
ATOM 600 N N . SER A 1 83 ? 29.964 5.479 -26.348 1.00 91.62 83 SER A N 1
ATOM 601 C CA . SER A 1 83 ? 29.286 5.791 -25.089 1.00 91.62 83 SER A CA 1
ATOM 602 C C . SER A 1 83 ? 27.824 5.378 -25.204 1.00 91.62 83 SER A C 1
ATOM 604 O O . SER A 1 83 ? 27.155 5.742 -26.169 1.00 91.62 83 SER A O 1
ATOM 606 N N . GLY A 1 84 ? 27.351 4.573 -24.253 1.00 92.31 84 GLY A N 1
ATOM 607 C CA . GLY A 1 84 ? 25.971 4.095 -24.181 1.00 92.31 84 GLY A CA 1
ATOM 608 C C . GLY A 1 84 ? 25.249 4.654 -22.959 1.00 92.31 84 GLY A C 1
ATOM 609 O O . GLY A 1 84 ? 25.849 4.797 -21.895 1.00 92.31 84 GLY A O 1
ATOM 610 N N . LEU A 1 85 ? 23.955 4.936 -23.100 1.00 93.75 85 LEU A N 1
ATOM 611 C CA . LEU A 1 85 ? 23.102 5.492 -22.054 1.00 93.75 85 LEU A CA 1
ATOM 612 C C . LEU A 1 85 ? 22.005 4.496 -21.667 1.00 93.75 85 LEU A C 1
ATOM 614 O O . LEU A 1 85 ? 21.120 4.179 -22.459 1.00 93.75 85 LEU A O 1
ATOM 618 N N . ILE A 1 86 ? 22.031 4.044 -20.414 1.00 96.06 86 ILE A N 1
ATOM 619 C CA . ILE A 1 86 ? 20.959 3.233 -19.829 1.00 96.06 86 ILE A CA 1
ATOM 620 C C . ILE A 1 86 ? 20.063 4.163 -19.013 1.00 96.06 86 ILE A C 1
ATOM 622 O O . ILE A 1 86 ? 20.320 4.416 -17.836 1.00 96.06 86 ILE A O 1
ATOM 626 N N . LEU A 1 87 ? 19.011 4.690 -19.643 1.00 96.50 87 LEU A N 1
ATOM 627 C CA . LEU A 1 87 ? 18.025 5.508 -18.939 1.00 96.50 87 LEU A CA 1
ATOM 628 C C . LEU A 1 87 ? 17.030 4.606 -18.214 1.00 96.50 87 LEU A C 1
ATOM 630 O O . LEU A 1 87 ? 16.365 3.780 -18.844 1.00 96.50 87 LEU A O 1
ATOM 634 N N . SER A 1 88 ? 16.911 4.786 -16.900 1.00 97.06 88 SER A N 1
ATOM 635 C CA . SER A 1 88 ? 15.992 4.016 -16.066 1.00 97.06 88 SER A CA 1
ATOM 636 C C . SER A 1 88 ? 14.944 4.899 -15.397 1.00 97.06 88 SER A C 1
ATOM 638 O O . SER A 1 88 ? 15.290 5.901 -14.770 1.00 97.06 88 SER A O 1
ATOM 640 N N . ARG A 1 89 ? 13.679 4.474 -15.442 1.00 97.12 89 ARG A N 1
ATOM 641 C CA . ARG A 1 89 ? 12.586 5.020 -14.626 1.00 97.12 89 ARG A CA 1
ATOM 642 C C . ARG A 1 89 ? 12.435 4.132 -13.379 1.00 97.12 89 ARG A C 1
ATOM 644 O O . ARG A 1 89 ? 12.081 2.964 -13.549 1.00 97.12 89 ARG A O 1
ATOM 651 N N . PRO A 1 90 ? 12.691 4.626 -12.152 1.00 97.25 90 PRO A N 1
ATOM 652 C CA . PRO A 1 90 ? 12.584 3.823 -10.928 1.00 97.25 90 PRO A CA 1
ATOM 653 C C . PRO A 1 90 ? 11.131 3.408 -10.621 1.00 97.25 90 PRO A C 1
ATOM 655 O O . PRO A 1 90 ? 10.190 4.030 -11.122 1.00 97.25 90 PRO A O 1
ATOM 658 N N . PRO A 1 91 ? 10.900 2.357 -9.816 1.00 97.38 91 PRO A N 1
ATOM 659 C CA . PRO A 1 91 ? 9.548 1.978 -9.413 1.00 97.38 91 PRO A CA 1
ATOM 660 C C . PRO A 1 91 ? 8.906 3.111 -8.597 1.00 97.38 91 PRO A C 1
ATOM 662 O O . PRO A 1 91 ? 9.511 3.633 -7.664 1.00 97.38 91 PRO A O 1
ATOM 665 N N . LEU A 1 92 ? 7.686 3.493 -8.970 1.00 96.31 92 LEU A N 1
ATOM 666 C CA . LEU A 1 92 ? 6.884 4.516 -8.290 1.00 96.31 92 LEU A CA 1
ATOM 667 C C . LEU A 1 92 ? 5.980 3.914 -7.208 1.00 96.31 92 LEU A C 1
ATOM 669 O O . LEU A 1 92 ? 5.558 4.618 -6.295 1.00 96.31 92 LEU A O 1
ATOM 673 N N . LEU A 1 93 ? 5.685 2.615 -7.306 1.00 96.69 93 LEU A N 1
ATOM 674 C CA . LEU A 1 93 ? 4.912 1.873 -6.316 1.00 96.69 93 LEU A CA 1
ATOM 675 C C . LEU A 1 93 ? 5.777 0.837 -5.602 1.00 96.69 93 LEU A C 1
ATOM 677 O O . LEU A 1 93 ? 6.720 0.276 -6.161 1.00 96.69 93 LEU A O 1
ATOM 681 N N . THR A 1 94 ? 5.391 0.524 -4.368 1.00 95.62 94 THR A N 1
ATOM 682 C CA . THR A 1 94 ? 5.910 -0.634 -3.633 1.00 95.62 94 THR A CA 1
ATOM 683 C C . THR A 1 94 ? 5.628 -1.924 -4.398 1.00 95.62 94 THR A C 1
ATOM 685 O O . THR A 1 94 ? 4.640 -2.012 -5.127 1.00 95.62 94 THR A O 1
ATOM 688 N N . ARG A 1 95 ? 6.467 -2.950 -4.239 1.00 94.75 95 ARG A N 1
ATOM 689 C CA . ARG A 1 95 ? 6.228 -4.255 -4.876 1.00 94.75 95 ARG A CA 1
ATOM 690 C C . ARG A 1 95 ? 4.927 -4.893 -4.372 1.00 94.75 95 ARG A C 1
ATOM 692 O O . ARG A 1 95 ? 4.566 -4.716 -3.210 1.00 94.75 95 ARG A O 1
ATOM 699 N N . LYS A 1 96 ? 4.264 -5.686 -5.221 1.00 93.62 96 LYS A N 1
ATOM 700 C CA . LYS A 1 96 ? 3.187 -6.579 -4.765 1.00 93.62 96 LYS A CA 1
ATOM 701 C C . LYS A 1 96 ? 3.776 -7.608 -3.783 1.00 93.62 96 LYS A C 1
ATOM 703 O O . LYS A 1 96 ? 4.873 -8.132 -4.009 1.00 93.62 96 LYS A O 1
ATOM 708 N N . LEU A 1 97 ? 3.075 -7.841 -2.677 1.00 95.12 97 LEU A N 1
ATOM 709 C CA . LEU A 1 97 ? 3.482 -8.815 -1.667 1.00 95.12 97 LEU A CA 1
ATOM 710 C C . LEU A 1 97 ? 3.169 -10.232 -2.145 1.00 95.12 97 LEU A C 1
ATOM 712 O O . LEU A 1 97 ? 2.166 -10.465 -2.823 1.00 95.12 97 LEU A O 1
ATOM 716 N N . HIS A 1 98 ? 4.039 -11.175 -1.800 1.00 95.94 98 HIS A N 1
ATOM 717 C CA . HIS A 1 98 ? 3.788 -12.586 -2.059 1.00 95.94 98 HIS A CA 1
ATOM 718 C C . HIS A 1 98 ? 2.680 -13.097 -1.113 1.00 95.94 98 HIS A C 1
ATOM 720 O O . HIS A 1 98 ? 2.621 -12.647 0.033 1.00 95.94 98 HIS A O 1
ATOM 726 N N . PRO A 1 99 ? 1.835 -14.068 -1.512 1.00 94.75 99 PRO A N 1
ATOM 727 C CA . PRO A 1 99 ? 0.777 -14.595 -0.640 1.00 94.75 99 PRO A CA 1
ATOM 728 C C . PRO A 1 99 ? 1.276 -15.081 0.730 1.00 94.75 99 PRO A C 1
ATOM 730 O O . PRO A 1 99 ? 0.643 -14.827 1.750 1.00 94.75 99 PRO A O 1
ATOM 733 N N . PHE A 1 100 ? 2.458 -15.706 0.769 1.00 95.19 100 PHE A N 1
ATOM 734 C CA . PHE A 1 100 ? 3.118 -16.085 2.025 1.00 95.19 100 PHE A CA 1
ATOM 735 C C . PHE A 1 100 ? 3.454 -14.878 2.914 1.00 95.19 100 PHE A C 1
ATOM 737 O O . PHE A 1 100 ? 3.262 -14.936 4.122 1.00 95.19 100 PHE A O 1
ATOM 744 N N . GLU A 1 101 ? 3.929 -13.775 2.331 1.00 96.25 101 GLU A N 1
ATOM 745 C CA . GLU A 1 101 ? 4.278 -12.571 3.091 1.00 96.25 101 GLU A CA 1
ATOM 746 C C . GLU A 1 101 ? 3.030 -11.911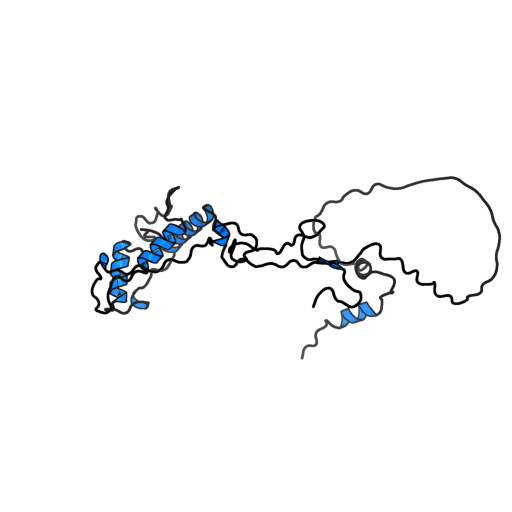 3.679 1.00 96.25 101 GLU A C 1
ATOM 748 O O . GLU A 1 101 ? 3.056 -11.485 4.828 1.00 96.25 101 GLU A O 1
ATOM 753 N N . ASN A 1 102 ? 1.922 -11.888 2.932 1.00 95.56 102 ASN A N 1
ATOM 754 C CA . ASN A 1 102 ? 0.633 -11.408 3.434 1.00 95.56 102 ASN A CA 1
ATOM 755 C C . ASN A 1 102 ? 0.175 -12.204 4.665 1.00 95.56 102 ASN A C 1
ATOM 757 O O . ASN A 1 102 ? -0.143 -11.614 5.698 1.00 95.56 102 ASN A O 1
ATOM 761 N N . ALA A 1 103 ? 0.210 -13.538 4.582 1.00 95.12 103 ALA A N 1
ATOM 762 C CA . ALA A 1 103 ? -0.130 -14.411 5.703 1.00 95.12 103 ALA A CA 1
ATOM 763 C C . ALA A 1 103 ? 0.825 -14.222 6.895 1.00 95.12 103 ALA A C 1
ATOM 765 O O . ALA A 1 103 ? 0.377 -14.125 8.036 1.00 95.12 103 ALA A O 1
ATOM 766 N N . PHE A 1 104 ? 2.129 -14.102 6.631 1.00 96.31 104 PHE A N 1
ATOM 767 C CA . PHE A 1 104 ? 3.143 -13.868 7.658 1.00 96.31 104 PHE A CA 1
ATOM 768 C C . PHE A 1 104 ? 2.935 -12.534 8.390 1.00 96.31 104 PHE A C 1
ATOM 770 O O . PHE A 1 104 ? 2.940 -12.500 9.619 1.00 96.31 104 PHE A O 1
ATOM 777 N N . PHE A 1 105 ? 2.708 -11.435 7.664 1.00 96.62 105 PHE A N 1
ATOM 778 C CA . PHE A 1 105 ? 2.451 -10.134 8.286 1.00 96.62 105 PHE A CA 1
ATOM 779 C C . PHE A 1 105 ? 1.145 -10.129 9.074 1.00 96.62 105 PHE A C 1
ATOM 781 O O . PHE A 1 105 ? 1.092 -9.555 10.159 1.00 96.62 105 PHE A O 1
ATOM 788 N N . PHE A 1 106 ? 0.102 -10.782 8.561 1.00 96.31 106 PHE A N 1
ATOM 789 C CA . PHE A 1 106 ? -1.155 -10.931 9.285 1.00 96.31 106 PHE A CA 1
ATOM 790 C C . PHE A 1 106 ? -0.961 -11.691 10.607 1.00 96.31 106 PHE A C 1
ATOM 792 O O . PHE A 1 106 ? -1.410 -11.232 11.658 1.00 96.31 106 PHE A O 1
ATOM 799 N N . TYR A 1 107 ? -0.237 -12.812 10.570 1.00 95.81 107 TYR A N 1
ATOM 800 C CA . TYR A 1 107 ? 0.118 -13.582 11.761 1.00 95.81 107 TYR A CA 1
ATOM 801 C C . TYR A 1 107 ? 0.899 -12.731 12.774 1.00 95.81 107 TYR A C 1
ATOM 803 O O . TYR A 1 107 ? 0.527 -12.656 13.946 1.00 95.81 107 TYR A O 1
ATOM 811 N N . GLN A 1 108 ? 1.919 -12.002 12.311 1.00 96.88 108 GLN A N 1
ATOM 812 C CA . GLN A 1 108 ? 2.722 -11.128 13.166 1.00 96.88 108 GLN A CA 1
ATOM 813 C C . GLN A 1 108 ? 1.880 -10.035 13.842 1.00 96.88 108 GLN A C 1
ATOM 815 O O . GLN A 1 108 ? 2.098 -9.739 15.014 1.00 96.88 108 GLN A O 1
ATOM 820 N N . LYS A 1 109 ? 0.891 -9.466 13.144 1.00 96.06 109 LYS A N 1
ATOM 821 C CA . LYS A 1 109 ? -0.028 -8.476 13.725 1.00 96.06 109 LYS A CA 1
ATOM 822 C C . LYS A 1 109 ? -0.904 -9.064 14.835 1.00 96.06 109 LYS A C 1
ATOM 824 O O . LYS A 1 109 ? -1.148 -8.393 15.834 1.00 96.06 109 LYS A O 1
ATOM 829 N N . ARG A 1 110 ? -1.370 -10.313 14.707 1.00 95.00 110 ARG A N 1
ATOM 830 C CA . ARG A 1 110 ? -2.118 -10.973 15.795 1.00 95.00 110 ARG A CA 1
ATOM 831 C C . ARG A 1 110 ? -1.230 -11.254 17.004 1.00 95.00 110 ARG A C 1
ATOM 833 O O . ARG A 1 110 ? -1.674 -11.049 18.130 1.00 95.00 110 ARG A O 1
ATOM 840 N N . LEU A 1 111 ? 0.029 -11.639 16.788 1.00 95.06 111 LEU A N 1
ATOM 841 C CA . LEU A 1 111 ? 1.003 -11.745 17.878 1.00 95.06 111 LEU A CA 1
ATOM 842 C C . LEU A 1 111 ? 1.251 -10.394 18.555 1.00 95.06 111 LEU A C 1
ATOM 844 O O . LEU A 1 111 ? 1.301 -10.319 19.783 1.00 95.06 111 LEU A O 1
ATOM 848 N N . GLU A 1 112 ? 1.368 -9.324 17.771 1.00 95.12 112 GLU A N 1
ATOM 849 C CA . GLU A 1 112 ? 1.509 -7.968 18.297 1.00 95.12 112 GLU A CA 1
ATOM 850 C C . GLU A 1 112 ? 0.313 -7.583 19.175 1.00 95.12 112 GLU A C 1
ATOM 852 O O . GLU A 1 112 ? 0.522 -7.085 20.275 1.00 95.12 112 GLU A O 1
ATOM 857 N N . GLU A 1 113 ? -0.917 -7.925 18.785 1.00 93.56 113 GLU A N 1
ATOM 858 C CA . GLU A 1 113 ? -2.125 -7.680 19.592 1.00 93.56 113 GLU A CA 1
ATOM 859 C C . GLU A 1 113 ? -2.129 -8.412 20.950 1.00 93.56 113 GLU A C 1
ATOM 861 O O . GLU A 1 113 ? -2.826 -8.022 21.890 1.00 93.56 113 GLU A O 1
ATOM 866 N N . ARG A 1 114 ? -1.340 -9.481 21.100 1.00 93.25 114 ARG A N 1
ATOM 867 C CA . ARG A 1 114 ? -1.154 -10.152 22.399 1.00 93.25 114 ARG A CA 1
ATOM 868 C C . ARG A 1 114 ? -0.157 -9.408 23.280 1.00 93.25 114 ARG A C 1
ATOM 870 O O . ARG A 1 114 ? -0.350 -9.316 24.494 1.00 93.25 114 ARG A O 1
ATOM 877 N N . LEU A 1 115 ? 0.926 -8.935 22.669 1.00 93.81 115 LEU A N 1
ATOM 878 C CA . LEU A 1 115 ? 2.088 -8.377 23.359 1.00 93.81 115 LEU A CA 1
ATOM 879 C C . LEU A 1 115 ? 1.972 -6.869 23.603 1.00 93.81 115 LEU A C 1
ATOM 881 O O . LEU A 1 115 ? 2.596 -6.355 24.532 1.00 93.81 115 LEU A O 1
ATOM 885 N N . ASN A 1 116 ? 1.185 -6.162 22.795 1.00 94.81 116 ASN A N 1
ATOM 886 C CA . ASN A 1 116 ? 1.046 -4.717 22.867 1.00 94.81 116 ASN A CA 1
ATOM 887 C C . ASN A 1 116 ? 0.340 -4.260 24.155 1.00 94.81 116 ASN A C 1
ATOM 889 O O . ASN A 1 116 ? -0.358 -5.003 24.863 1.00 94.81 116 ASN A O 1
ATOM 893 N N . THR A 1 117 ? 0.540 -2.991 24.494 1.00 94.38 117 THR A N 1
ATOM 894 C CA . THR A 1 117 ? -0.274 -2.318 25.503 1.00 94.38 117 THR A CA 1
ATOM 895 C C . THR A 1 117 ? -1.663 -2.035 24.927 1.00 94.38 117 THR A C 1
ATOM 897 O O . THR A 1 117 ? -1.786 -1.741 23.738 1.00 94.38 117 THR A O 1
ATOM 900 N N . PRO A 1 118 ? -2.727 -2.123 25.744 1.00 93.50 118 PRO A N 1
ATOM 901 C CA . PRO A 1 118 ? -4.070 -1.834 25.259 1.00 93.50 118 PRO A CA 1
ATOM 902 C C . PRO A 1 118 ? -4.172 -0.374 24.801 1.00 93.50 118 PRO A C 1
ATOM 904 O O . PRO A 1 118 ? -3.601 0.525 25.421 1.00 93.50 118 PRO A O 1
ATOM 907 N N . PHE A 1 119 ? -4.928 -0.142 23.730 1.00 95.00 119 PHE A N 1
ATOM 908 C CA . PHE A 1 119 ? -5.213 1.202 23.238 1.00 95.00 119 PHE A CA 1
ATOM 909 C C . PHE A 1 119 ? -6.052 1.991 24.253 1.00 95.00 119 PHE A C 1
ATOM 911 O O . PHE A 1 119 ? -7.059 1.490 24.753 1.00 95.00 119 PHE A O 1
ATOM 918 N N . ILE A 1 120 ? -5.645 3.230 24.544 1.00 95.62 120 ILE A N 1
ATOM 919 C CA . ILE A 1 120 ? -6.306 4.105 25.519 1.00 95.62 120 ILE A CA 1
ATOM 920 C C . ILE A 1 120 ? -7.102 5.175 24.754 1.00 95.62 120 ILE A C 1
ATOM 922 O O . ILE A 1 120 ? -6.516 6.172 24.326 1.00 95.62 120 ILE A O 1
ATOM 926 N N . PRO A 1 121 ? -8.425 5.008 24.566 1.00 95.00 121 PRO A N 1
ATOM 927 C CA . PRO A 1 121 ? -9.211 5.902 23.717 1.00 95.00 121 PRO A CA 1
ATOM 928 C C . PRO A 1 121 ? -9.282 7.333 24.257 1.00 95.00 121 PRO A C 1
ATOM 930 O O . PRO A 1 121 ? -9.248 8.266 23.464 1.00 95.00 121 PRO A O 1
ATOM 933 N N . SER A 1 122 ? -9.285 7.525 25.578 1.00 94.81 122 SER A N 1
ATOM 934 C CA . SER A 1 122 ? -9.391 8.847 26.215 1.00 94.81 122 SER A CA 1
ATOM 935 C C . SER A 1 122 ? -8.225 9.797 25.915 1.00 94.81 122 SER A C 1
ATOM 937 O O . SER A 1 122 ? -8.361 11.007 26.079 1.00 94.81 122 SER A O 1
ATOM 939 N N . ILE A 1 123 ? -7.075 9.274 25.472 1.00 96.56 123 ILE A N 1
ATOM 940 C CA . ILE A 1 123 ? -5.929 10.092 25.045 1.00 96.56 123 ILE A CA 1
ATOM 941 C C . ILE A 1 123 ? -6.185 10.710 23.661 1.00 96.56 123 ILE A C 1
ATOM 943 O O . ILE A 1 123 ? -5.724 11.816 23.384 1.00 96.56 123 ILE A O 1
ATOM 947 N N . TYR A 1 124 ? -6.921 10.011 22.794 1.00 96.19 124 TYR A N 1
ATOM 948 C CA . TYR A 1 124 ? -7.144 10.404 21.398 1.00 96.19 124 TYR A CA 1
ATOM 949 C C . TYR A 1 124 ? -8.514 11.047 21.172 1.00 96.19 124 TYR A C 1
ATOM 951 O O . TYR A 1 124 ? -8.651 11.941 20.336 1.00 96.19 124 TYR A O 1
ATOM 959 N N . PHE A 1 125 ? -9.520 10.608 21.924 1.00 95.88 125 PHE A N 1
ATOM 960 C CA . PHE A 1 125 ? -10.895 11.072 21.840 1.00 95.88 125 PHE A CA 1
ATOM 961 C C . PHE A 1 125 ? -11.276 11.729 23.162 1.00 95.88 125 PHE A C 1
ATOM 963 O O . PHE A 1 125 ? -11.176 11.120 24.226 1.00 95.88 125 PHE A O 1
ATOM 970 N N . LYS A 1 126 ? -11.697 12.994 23.089 1.00 96.00 126 LYS A N 1
ATOM 971 C CA . LYS A 1 126 ? -12.259 13.687 24.249 1.00 96.00 126 LYS A CA 1
ATOM 972 C C . LYS A 1 126 ? -13.651 13.122 24.547 1.00 96.00 126 LYS A C 1
ATOM 974 O O . LYS A 1 126 ? -14.352 12.791 23.584 1.00 96.00 126 LYS A O 1
ATOM 979 N N . PRO A 1 127 ? -14.041 13.060 25.832 1.00 95.38 127 PRO A N 1
ATOM 980 C CA . PRO A 1 127 ? -15.374 12.622 26.212 1.00 95.38 127 PRO A CA 1
ATOM 981 C C . PRO A 1 127 ? -16.448 13.501 25.558 1.00 95.38 127 PRO A C 1
ATOM 983 O O . PRO A 1 127 ? -16.212 14.695 25.346 1.00 95.38 127 PRO A O 1
ATOM 986 N N . ASP A 1 128 ? -17.598 12.907 25.247 1.00 92.44 128 ASP A N 1
ATOM 987 C CA . ASP A 1 128 ? -18.800 13.578 24.727 1.00 92.44 128 ASP A CA 1
ATOM 988 C C . ASP A 1 128 ? -18.579 14.300 23.385 1.00 92.44 128 ASP A C 1
ATOM 990 O O . ASP A 1 128 ? -19.182 15.333 23.091 1.00 92.44 128 ASP A O 1
ATOM 994 N N . THR A 1 129 ? -17.694 13.757 22.543 1.00 94.12 129 THR A N 1
ATOM 995 C CA . THR A 1 129 ? -17.475 14.262 21.180 1.00 94.12 129 THR A CA 1
ATOM 996 C C . THR A 1 129 ? -18.070 13.324 20.130 1.00 94.12 129 THR A C 1
ATOM 998 O O . THR A 1 129 ? -18.047 12.105 20.320 1.00 94.12 129 THR A O 1
ATOM 1001 N N . PRO A 1 130 ? -18.525 13.840 18.968 1.00 95.06 130 PRO A N 1
ATOM 1002 C CA . PRO A 1 130 ? -19.049 12.993 17.890 1.00 95.06 130 PRO A CA 1
ATOM 1003 C C . PRO A 1 130 ? -18.031 11.936 17.431 1.00 95.06 130 PRO A C 1
ATOM 1005 O O . PRO A 1 130 ? -18.402 10.821 17.078 1.00 95.06 130 PRO A O 1
ATOM 1008 N N . ARG A 1 131 ? -16.727 12.234 17.534 1.00 93.75 131 ARG A N 1
ATOM 1009 C CA . ARG A 1 131 ? -15.644 11.279 17.242 1.00 93.75 131 ARG A CA 1
ATOM 1010 C C . ARG A 1 131 ? -15.580 10.109 18.220 1.00 93.75 131 ARG A C 1
ATOM 1012 O O . ARG A 1 131 ? -15.291 8.993 17.802 1.00 93.75 131 ARG A O 1
ATOM 1019 N N . GLU A 1 132 ? -15.809 10.353 19.508 1.00 95.25 132 GLU A N 1
ATOM 1020 C CA . GLU A 1 132 ? -15.853 9.280 20.504 1.00 95.25 132 GLU A CA 1
ATOM 1021 C C . GLU A 1 132 ? -17.088 8.394 20.295 1.00 95.25 132 GLU A C 1
ATOM 1023 O O . GLU A 1 132 ? -16.991 7.167 20.353 1.00 95.25 132 GLU A O 1
ATOM 1028 N N . LEU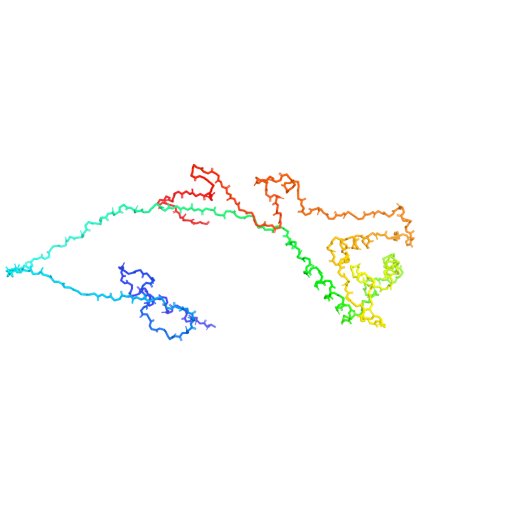 A 1 133 ? -18.241 9.000 19.998 1.00 94.88 133 LEU A N 1
ATOM 1029 C CA . LEU A 1 133 ? -19.471 8.269 19.688 1.00 94.88 133 LEU A CA 1
ATOM 1030 C C . LEU A 1 133 ? -19.289 7.369 18.459 1.00 94.88 133 LEU A C 1
ATOM 1032 O O . LEU A 1 133 ? -19.594 6.176 18.522 1.00 94.88 133 LEU A O 1
ATOM 1036 N N . ASP A 1 134 ? -18.714 7.910 17.384 1.00 95.31 134 ASP A N 1
ATOM 1037 C CA . ASP A 1 134 ? -18.387 7.177 16.158 1.00 95.31 134 ASP A CA 1
ATOM 1038 C C . ASP A 1 134 ? -17.422 6.013 16.434 1.00 95.31 134 ASP A C 1
ATOM 1040 O O . ASP A 1 134 ? -17.677 4.868 16.044 1.00 95.31 134 ASP A O 1
ATOM 1044 N N . TRP A 1 135 ? -16.360 6.270 17.204 1.00 95.62 135 TRP A N 1
ATOM 1045 C CA . TRP A 1 135 ? -15.427 5.241 17.662 1.00 95.62 135 TRP A CA 1
ATOM 1046 C C . TRP A 1 135 ? -16.130 4.119 18.434 1.00 95.62 135 TRP A C 1
ATOM 1048 O O . TRP A 1 135 ? -15.922 2.936 18.149 1.00 95.62 135 TRP A O 1
ATOM 1058 N N . ASN A 1 136 ? -16.991 4.472 19.387 1.00 95.50 136 ASN A N 1
ATO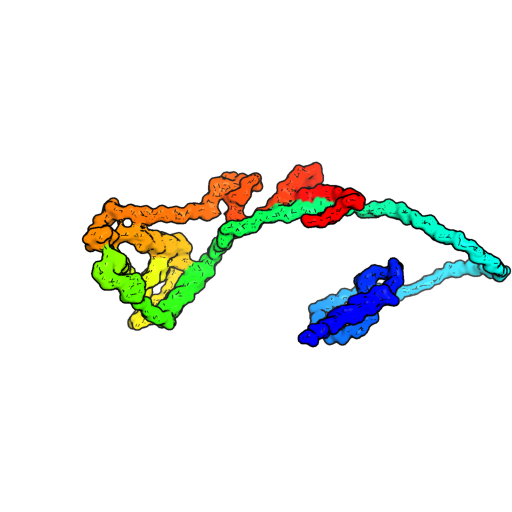M 1059 C CA . ASN A 1 136 ? -17.707 3.513 20.222 1.00 95.50 136 ASN A CA 1
ATOM 1060 C C . ASN A 1 136 ? -18.669 2.640 19.404 1.00 95.50 136 ASN A C 1
ATOM 1062 O O . ASN A 1 136 ? -18.786 1.443 19.680 1.00 95.50 136 ASN A O 1
ATOM 1066 N N . ILE A 1 137 ? -19.332 3.201 18.389 1.00 94.75 137 ILE A N 1
ATOM 1067 C CA . ILE A 1 137 ? -20.181 2.443 17.456 1.00 94.75 137 ILE A CA 1
ATOM 1068 C C . ILE A 1 137 ? -19.325 1.450 16.656 1.00 94.75 137 ILE A C 1
ATOM 1070 O O . ILE A 1 137 ? -19.597 0.246 16.669 1.00 94.75 137 ILE A O 1
ATOM 1074 N N . LYS A 1 138 ? -18.230 1.919 16.048 1.00 94.81 138 LYS A N 1
ATOM 1075 C CA . LYS A 1 138 ? -17.315 1.094 15.235 1.00 94.81 138 LYS A CA 1
ATOM 1076 C C . LYS A 1 138 ? -16.662 -0.036 16.033 1.00 94.81 138 LYS A C 1
ATOM 1078 O O . LYS A 1 138 ? -16.550 -1.166 15.555 1.00 94.81 138 LYS A O 1
ATOM 1083 N N . ILE A 1 139 ? -16.260 0.230 17.273 1.00 95.62 139 ILE A N 1
ATOM 1084 C CA . ILE A 1 139 ? -15.670 -0.784 18.155 1.00 95.62 139 ILE A CA 1
ATOM 1085 C C . ILE A 1 139 ? -16.688 -1.846 18.568 1.00 95.62 139 ILE A C 1
ATOM 1087 O O . ILE A 1 139 ? -16.331 -3.025 18.646 1.00 95.62 139 ILE A O 1
ATOM 1091 N N . LYS A 1 140 ? -17.951 -1.465 18.800 1.00 95.00 140 LYS A N 1
ATOM 1092 C CA . LYS A 1 140 ? -19.024 -2.431 19.083 1.00 95.00 140 LYS A CA 1
ATOM 1093 C C . LYS A 1 140 ? -19.239 -3.379 17.905 1.00 95.00 140 LYS A C 1
ATOM 1095 O O . LYS A 1 140 ? -19.329 -4.585 18.124 1.00 95.00 140 LYS A O 1
ATOM 1100 N N . GLU A 1 141 ? -19.231 -2.871 16.674 1.00 93.00 141 GLU A N 1
ATOM 1101 C CA . GLU A 1 141 ? -19.319 -3.706 15.466 1.00 93.00 141 GLU A CA 1
ATOM 1102 C C . GLU A 1 141 ? -18.139 -4.680 15.335 1.00 93.00 141 GLU A C 1
ATOM 1104 O O . GLU A 1 141 ? -18.332 -5.845 14.987 1.00 93.00 141 GLU A O 1
ATOM 1109 N N . ARG A 1 142 ? -16.923 -4.241 15.687 1.00 94.56 142 ARG A N 1
ATOM 1110 C CA . ARG A 1 142 ? -15.721 -5.095 15.752 1.00 94.56 142 ARG A CA 1
ATOM 1111 C C . ARG A 1 142 ? -15.641 -5.979 17.001 1.00 94.56 142 ARG A C 1
ATOM 1113 O O . ARG A 1 142 ? -14.607 -6.593 17.258 1.00 94.56 142 ARG A O 1
ATOM 1120 N N . GLN A 1 143 ? -16.698 -6.042 17.810 1.00 93.38 143 GLN A N 1
ATOM 1121 C CA . GLN A 1 143 ? -16.760 -6.826 19.049 1.00 93.38 143 GLN A CA 1
ATOM 1122 C C . GLN A 1 143 ? -15.649 -6.495 20.067 1.00 93.38 143 GLN A C 1
ATOM 1124 O O . GLN A 1 143 ? -15.265 -7.345 20.881 1.00 93.38 143 GLN A O 1
ATOM 1129 N N . GLY A 1 144 ? -15.147 -5.259 20.060 1.00 91.38 144 GLY A N 1
ATOM 1130 C CA . GLY A 1 144 ? -14.089 -4.793 20.958 1.00 91.38 144 GLY A CA 1
ATOM 1131 C C . GLY A 1 144 ? -12.672 -4.846 20.383 1.00 91.38 144 GLY A C 1
ATOM 1132 O O . GLY A 1 144 ? -11.749 -4.426 21.076 1.00 91.38 144 GLY A O 1
ATOM 1133 N N . THR A 1 145 ? -12.469 -5.343 19.158 1.00 92.62 145 THR A N 1
ATOM 1134 C CA . THR A 1 145 ? -11.143 -5.327 18.525 1.00 92.62 145 THR A CA 1
ATOM 1135 C C . THR A 1 145 ? -10.823 -3.925 18.003 1.00 92.62 145 THR A C 1
ATOM 1137 O O . THR A 1 145 ? -11.592 -3.321 17.250 1.00 92.62 145 THR A O 1
ATOM 1140 N N . VAL A 1 146 ? -9.682 -3.392 18.442 1.00 93.69 146 VAL A N 1
ATOM 1141 C CA . VAL A 1 146 ? -9.218 -2.037 18.105 1.00 93.69 146 VAL A CA 1
ATOM 1142 C C . VAL A 1 146 ? -8.680 -1.997 16.679 1.00 93.69 146 VAL A C 1
ATOM 1144 O O . VAL A 1 146 ? -9.006 -1.083 15.920 1.00 93.69 146 VAL A O 1
ATOM 1147 N N . ALA A 1 147 ? -7.885 -3.003 16.312 1.00 93.88 147 ALA A N 1
ATOM 1148 C CA . ALA A 1 147 ? -7.373 -3.161 14.962 1.00 93.88 147 ALA A CA 1
ATOM 1149 C C . ALA A 1 147 ? -8.506 -3.371 13.949 1.00 93.88 147 ALA A C 1
ATOM 1151 O O . ALA A 1 147 ? -9.521 -4.008 14.238 1.00 93.88 147 ALA A O 1
ATOM 1152 N N . LYS A 1 148 ? -8.323 -2.828 12.747 1.00 94.75 148 LYS A N 1
ATOM 1153 C CA . LYS A 1 148 ? -9.384 -2.721 11.737 1.00 94.75 148 LYS A CA 1
ATOM 1154 C C . LYS A 1 148 ? -9.373 -3.931 10.805 1.00 94.75 148 LYS A C 1
ATOM 1156 O O . LYS A 1 148 ? -10.420 -4.457 10.451 1.00 94.75 148 LYS A O 1
ATOM 1161 N N . GLU A 1 149 ? -8.175 -4.405 10.493 1.00 93.12 149 GLU A N 1
ATOM 1162 C CA . GLU A 1 149 ? -7.883 -5.438 9.505 1.00 93.12 149 GLU A CA 1
ATOM 1163 C C . GLU A 1 149 ? -7.719 -6.853 10.080 1.00 93.12 149 GLU A C 1
ATOM 1165 O O . GLU A 1 149 ? -7.640 -7.816 9.324 1.00 93.12 149 GLU A O 1
ATOM 1170 N N . LEU A 1 150 ? -7.641 -7.007 11.408 1.00 92.12 150 LEU A N 1
ATOM 1171 C CA . LEU A 1 150 ? -7.338 -8.296 12.057 1.00 92.12 150 LEU A CA 1
ATOM 1172 C C . LEU A 1 150 ? -8.550 -9.234 12.193 1.00 92.12 150 LEU A C 1
ATOM 1174 O O . LEU A 1 150 ? -8.407 -10.391 12.614 1.00 92.12 150 LEU A O 1
ATOM 1178 N N . GLY A 1 151 ? -9.737 -8.742 11.832 1.00 91.31 151 GLY A N 1
ATOM 1179 C CA . GLY A 1 151 ? -11.004 -9.390 12.142 1.00 91.31 151 GLY A CA 1
ATOM 1180 C C . GLY A 1 151 ? -11.281 -9.391 13.647 1.00 91.31 151 GLY A C 1
ATOM 1181 O O . GLY A 1 151 ? -10.743 -8.580 14.399 1.00 91.31 151 GLY A O 1
ATOM 1182 N N . VAL A 1 152 ? -12.131 -10.311 14.100 1.00 91.75 152 VAL A N 1
ATOM 1183 C CA . VAL A 1 152 ? -12.443 -10.455 15.526 1.00 91.75 152 VAL A CA 1
ATOM 1184 C C . VAL A 1 152 ? -11.346 -11.279 16.195 1.00 91.75 152 VAL A C 1
ATOM 1186 O O . VAL A 1 152 ? -11.336 -12.505 16.108 1.00 91.75 152 VAL A O 1
ATOM 1189 N N . TYR A 1 153 ? -10.429 -10.601 16.881 1.00 93.44 153 TYR A N 1
ATOM 1190 C CA . TYR A 1 153 ? -9.382 -11.237 17.678 1.00 93.44 153 TYR A CA 1
ATOM 1191 C C . TYR A 1 153 ? -9.160 -10.486 18.996 1.00 93.44 153 TYR A C 1
ATOM 1193 O O . TYR A 1 153 ? -9.174 -9.254 19.032 1.00 93.44 153 TYR A O 1
ATOM 1201 N N . LYS A 1 154 ? -8.983 -11.235 20.093 1.00 92.31 154 LYS A N 1
ATOM 1202 C CA . LYS A 1 154 ? -8.745 -10.704 21.446 1.00 92.31 154 LYS A CA 1
ATOM 1203 C C . LYS A 1 154 ? -7.529 -11.389 22.065 1.00 92.31 154 LYS A C 1
ATOM 1205 O O . LYS A 1 154 ? -7.661 -12.444 22.687 1.00 92.31 154 LYS A O 1
ATOM 1210 N N . GLY A 1 155 ? -6.361 -10.756 21.951 1.00 90.25 155 GLY A N 1
ATOM 1211 C CA . GLY A 1 155 ? -5.075 -11.343 22.349 1.00 90.25 155 GLY A CA 1
ATOM 1212 C C . GLY A 1 155 ? -4.890 -11.627 23.845 1.00 90.25 155 GLY A C 1
ATOM 1213 O O . GLY A 1 155 ? -4.022 -12.411 24.218 1.00 90.25 155 GLY A O 1
ATOM 1214 N N . LYS A 1 156 ? -5.719 -11.034 24.713 1.00 88.62 156 LYS A N 1
ATOM 1215 C CA . LYS A 1 156 ? -5.674 -11.214 26.181 1.00 88.62 156 LYS A CA 1
ATOM 1216 C C . LYS A 1 156 ? -6.905 -11.935 26.749 1.00 88.62 156 LYS A C 1
ATOM 1218 O O . LYS A 1 156 ? -7.137 -11.908 27.953 1.00 88.62 156 LYS A O 1
ATOM 1223 N N . GLY A 1 157 ? -7.726 -12.542 25.889 1.00 90.12 157 GLY A N 1
ATOM 1224 C CA . GLY A 1 157 ? -8.921 -13.292 26.290 1.00 90.12 157 GLY A CA 1
ATOM 1225 C C . GLY A 1 157 ? -8.677 -14.796 26.454 1.00 90.12 157 GLY A C 1
ATOM 1226 O O . GLY A 1 157 ? -7.626 -15.318 26.098 1.00 90.12 157 GLY A O 1
ATOM 1227 N N . ALA A 1 158 ? -9.695 -15.533 26.913 1.00 92.12 158 ALA A N 1
ATOM 1228 C CA . ALA A 1 158 ? -9.628 -16.997 27.042 1.00 92.12 158 ALA A CA 1
ATOM 1229 C C . ALA A 1 158 ? -9.404 -17.730 25.700 1.00 92.12 158 ALA A C 1
ATOM 1231 O O . ALA A 1 158 ? -8.852 -18.825 25.673 1.00 92.12 158 ALA A O 1
ATOM 1232 N N . ARG A 1 159 ? -9.813 -17.118 24.578 1.00 92.00 159 ARG A N 1
ATOM 1233 C CA . ARG A 1 159 ? -9.598 -17.617 23.206 1.00 92.00 159 ARG A CA 1
ATOM 1234 C C . ARG A 1 159 ? -8.371 -17.005 22.516 1.00 92.00 159 ARG A C 1
ATOM 1236 O O . ARG A 1 159 ? -8.284 -17.036 21.299 1.00 92.00 159 ARG A O 1
ATOM 1243 N N . ALA A 1 160 ? -7.416 -16.453 23.268 1.00 92.81 160 ALA A N 1
ATOM 1244 C CA . ALA A 1 160 ? -6.204 -15.864 22.688 1.00 92.81 160 ALA A CA 1
ATOM 1245 C C . ALA A 1 160 ? -5.333 -16.870 21.911 1.00 92.81 160 ALA A C 1
ATOM 1247 O O . ALA A 1 160 ? -4.539 -16.454 21.075 1.00 92.81 160 ALA A O 1
ATOM 1248 N N . TRP A 1 161 ? -5.478 -18.168 22.199 1.00 92.12 161 TRP A N 1
ATOM 1249 C CA . TRP A 1 161 ? -4.783 -19.260 21.515 1.00 92.12 161 TRP A CA 1
ATOM 1250 C C . TRP A 1 161 ? -5.255 -19.491 20.072 1.00 92.12 161 TRP A C 1
ATOM 1252 O O . TRP A 1 161 ? -4.539 -20.130 19.318 1.00 92.12 161 TRP A O 1
ATOM 1262 N N . ASP A 1 162 ? -6.442 -19.001 19.698 1.00 93.38 162 ASP A N 1
ATOM 1263 C CA . ASP A 1 162 ? -7.015 -19.143 18.353 1.00 93.38 162 ASP A CA 1
ATOM 1264 C C . ASP A 1 162 ? -6.634 -17.919 17.500 1.00 93.38 162 ASP A C 1
ATOM 1266 O O . ASP A 1 162 ? -7.469 -17.091 17.130 1.00 93.38 162 ASP A O 1
ATOM 1270 N N . ASP A 1 163 ? -5.328 -17.725 17.310 1.00 92.00 163 ASP A N 1
ATOM 1271 C CA . ASP A 1 163 ? -4.742 -16.594 16.583 1.00 92.00 163 ASP A CA 1
ATOM 1272 C C . ASP A 1 163 ? -4.335 -16.932 15.148 1.00 92.00 163 ASP A C 1
ATOM 1274 O O . ASP A 1 163 ? -4.140 -16.029 14.336 1.00 92.00 163 ASP A O 1
ATOM 1278 N N . GLU A 1 164 ? -4.282 -18.200 14.771 1.00 91.69 164 GLU A N 1
ATOM 1279 C CA . GLU A 1 164 ? -3.945 -18.595 13.408 1.00 91.69 164 GLU A CA 1
ATOM 1280 C C . GLU A 1 164 ? -5.133 -18.450 12.448 1.00 91.69 164 GLU A C 1
ATOM 1282 O O . GLU A 1 164 ? -6.307 -18.476 12.825 1.00 91.69 164 GLU A O 1
ATOM 1287 N N . LEU A 1 165 ? -4.821 -18.246 11.169 1.00 91.94 165 LEU A N 1
ATOM 1288 C CA . LEU A 1 165 ? -5.812 -18.141 10.106 1.00 91.94 165 LEU A CA 1
ATOM 1289 C C . LEU A 1 165 ? -5.817 -19.433 9.288 1.00 91.94 165 LEU A C 1
ATOM 1291 O O . LEU A 1 165 ? -4.762 -20.001 9.000 1.00 91.94 165 LEU A O 1
ATOM 1295 N N . LYS A 1 166 ? -7.000 -19.900 8.887 1.00 92.69 166 LYS A N 1
ATOM 1296 C CA . LYS A 1 166 ? -7.114 -21.095 8.043 1.00 92.69 166 LYS A CA 1
ATOM 1297 C C . LYS A 1 166 ? -6.694 -20.775 6.610 1.00 92.69 166 LYS A C 1
ATOM 1299 O O . LYS A 1 166 ? -6.862 -19.658 6.123 1.00 92.69 166 LYS A O 1
ATOM 1304 N N . VAL A 1 167 ? -6.170 -21.782 5.913 1.00 91.88 167 VAL A N 1
ATOM 1305 C CA . VAL A 1 167 ? -5.809 -21.655 4.496 1.00 91.88 167 VAL A CA 1
ATOM 1306 C C . VAL A 1 167 ? -7.052 -21.289 3.682 1.00 91.88 167 VAL A C 1
ATOM 1308 O O . VAL A 1 167 ? -8.098 -21.917 3.831 1.00 91.88 167 VAL A O 1
ATOM 1311 N N . GLY A 1 168 ? -6.924 -20.286 2.813 1.00 88.25 168 GLY A N 1
ATOM 1312 C CA . GLY A 1 168 ? -8.015 -19.804 1.961 1.00 88.25 168 GLY A CA 1
ATOM 1313 C C . GLY A 1 168 ? -8.852 -18.676 2.567 1.00 88.25 168 GLY A C 1
ATOM 1314 O O . GLY A 1 168 ? -9.772 -18.202 1.909 1.00 88.25 168 GLY A O 1
ATOM 1315 N N . ASP A 1 169 ? -8.538 -18.220 3.780 1.00 90.69 169 ASP A N 1
ATOM 1316 C CA . ASP A 1 169 ? -9.196 -17.053 4.361 1.00 90.69 169 ASP A CA 1
ATOM 1317 C C . ASP A 1 169 ? -8.731 -15.748 3.682 1.00 90.69 169 ASP A C 1
ATOM 1319 O O . ASP A 1 169 ? -7.536 -15.488 3.493 1.00 90.69 169 ASP A O 1
ATOM 1323 N N . THR A 1 170 ? -9.700 -14.909 3.325 1.00 91.25 170 THR A N 1
ATOM 1324 C CA . THR A 1 170 ? -9.504 -13.641 2.622 1.00 91.25 170 THR A CA 1
ATOM 1325 C C . THR A 1 170 ? -8.998 -12.523 3.529 1.00 91.25 170 THR A C 1
ATOM 1327 O O . THR A 1 170 ? -8.460 -11.545 3.010 1.00 91.25 170 THR A O 1
ATOM 1330 N N . LEU A 1 171 ? -9.103 -12.647 4.860 1.00 91.19 171 LEU A N 1
ATOM 1331 C CA . LEU A 1 171 ? -8.694 -11.590 5.805 1.00 91.19 171 LEU A CA 1
ATOM 1332 C C . LEU A 1 171 ? -7.207 -11.216 5.713 1.00 91.19 171 LEU A C 1
ATOM 1334 O O . LEU A 1 171 ? -6.843 -10.062 5.922 1.00 91.19 171 LEU A O 1
ATOM 1338 N N . SER A 1 172 ? -6.344 -12.174 5.366 1.00 91.88 172 SER A N 1
ATOM 1339 C CA . SER A 1 172 ? -4.910 -11.914 5.174 1.00 91.88 172 SER A CA 1
ATOM 1340 C C . SER A 1 172 ? -4.596 -11.159 3.874 1.00 91.88 172 SER A C 1
ATOM 1342 O O . SER A 1 172 ? -3.494 -10.634 3.709 1.00 91.88 172 SER A O 1
ATOM 1344 N N . THR A 1 173 ? -5.548 -11.091 2.940 1.00 94.19 173 THR A N 1
ATOM 1345 C CA . THR A 1 173 ? -5.348 -10.480 1.622 1.00 94.19 173 THR A CA 1
ATOM 1346 C C . THR A 1 173 ? -5.336 -8.958 1.730 1.00 94.19 173 THR A C 1
ATOM 1348 O O . THR A 1 173 ? -6.081 -8.357 2.502 1.00 94.19 173 THR A O 1
ATOM 1351 N N . GLN A 1 174 ? -4.512 -8.309 0.904 1.00 91.94 174 GLN A N 1
ATOM 1352 C CA . GLN A 1 174 ? -4.404 -6.850 0.871 1.00 91.94 174 GLN A CA 1
ATOM 1353 C C . GLN A 1 174 ? -5.745 -6.159 0.557 1.00 91.94 174 GLN A C 1
ATOM 1355 O O . GLN A 1 174 ? -6.020 -5.094 1.099 1.00 91.94 174 GLN A O 1
ATOM 1360 N N . GLU A 1 175 ? -6.586 -6.766 -0.280 1.00 92.19 175 GLU A N 1
ATOM 1361 C CA . GLU A 1 175 ? -7.921 -6.257 -0.623 1.00 92.19 175 GLU A CA 1
ATOM 1362 C C . GLU A 1 175 ? -8.853 -6.245 0.592 1.00 92.19 175 GLU A C 1
ATOM 1364 O O . GLU A 1 175 ? -9.390 -5.194 0.928 1.00 92.19 175 GLU A O 1
ATOM 1369 N N . GLY A 1 176 ? -8.939 -7.358 1.331 1.00 93.19 176 GLY A N 1
ATOM 1370 C CA . GLY A 1 176 ? -9.740 -7.436 2.558 1.00 93.19 176 GLY A CA 1
ATOM 1371 C C . GLY A 1 176 ? -9.284 -6.435 3.625 1.00 93.19 176 GLY A C 1
ATOM 1372 O O . GLY A 1 176 ? -10.111 -5.811 4.293 1.00 93.19 176 GLY A O 1
ATOM 1373 N N . MET A 1 177 ? -7.970 -6.205 3.732 1.00 94.06 177 MET A N 1
ATOM 1374 C CA . MET A 1 177 ? -7.419 -5.143 4.577 1.00 94.06 177 MET A CA 1
ATOM 1375 C C . MET A 1 177 ? -7.909 -3.761 4.128 1.00 94.06 177 MET A C 1
ATOM 1377 O O . MET A 1 177 ? -8.421 -3.009 4.954 1.00 94.06 177 MET A O 1
ATOM 1381 N N . ILE A 1 178 ? -7.787 -3.421 2.843 1.00 93.94 178 ILE A N 1
ATOM 1382 C CA . ILE A 1 178 ? -8.224 -2.120 2.309 1.00 93.94 178 ILE A CA 1
ATOM 1383 C C . ILE A 1 178 ? -9.729 -1.922 2.522 1.00 93.94 178 ILE A C 1
ATOM 1385 O O . ILE A 1 178 ? -10.131 -0.864 3.001 1.00 93.94 178 ILE A O 1
ATOM 1389 N N . ASP A 1 179 ? -10.546 -2.938 2.249 1.00 94.31 179 ASP A N 1
ATOM 1390 C CA . ASP A 1 179 ? -11.997 -2.877 2.440 1.00 94.31 179 ASP A CA 1
ATOM 1391 C C . ASP A 1 179 ? -12.364 -2.625 3.912 1.00 94.31 179 ASP A C 1
ATOM 1393 O O . ASP A 1 179 ? -13.211 -1.779 4.207 1.00 94.31 179 ASP A O 1
ATOM 1397 N N . SER A 1 180 ? -11.682 -3.291 4.852 1.00 94.62 180 SER A N 1
ATOM 1398 C CA . SER A 1 180 ? -11.893 -3.068 6.291 1.00 94.62 180 SER A CA 1
ATOM 1399 C C . SER A 1 180 ? -11.516 -1.649 6.736 1.00 94.62 180 SER A C 1
ATOM 1401 O O . SER A 1 180 ? -12.212 -1.052 7.560 1.00 94.62 180 SER A O 1
ATOM 1403 N N . LEU A 1 181 ? -10.444 -1.087 6.165 1.00 95.12 181 LEU A N 1
ATOM 1404 C CA . LEU A 1 181 ? -9.973 0.264 6.465 1.00 95.12 181 LEU A CA 1
ATOM 1405 C C . LEU A 1 181 ? -10.899 1.331 5.881 1.00 95.12 181 LEU A C 1
ATOM 1407 O O . LEU A 1 181 ? -11.174 2.323 6.551 1.00 95.12 181 LEU A O 1
ATOM 1411 N N . LEU A 1 182 ? -11.401 1.120 4.664 1.00 95.38 182 LEU A N 1
ATOM 1412 C CA . LEU A 1 182 ? -12.350 2.028 4.021 1.00 95.38 182 LEU A CA 1
ATOM 1413 C C . LEU A 1 182 ? -13.691 2.046 4.757 1.00 95.38 182 LEU A C 1
ATOM 1415 O O . LEU A 1 182 ? -14.200 3.123 5.051 1.00 95.38 182 LEU A O 1
ATOM 1419 N N . LYS A 1 183 ? -14.204 0.874 5.153 1.00 93.31 183 LYS A N 1
ATOM 1420 C CA . LYS A 1 183 ? -15.438 0.762 5.945 1.00 93.31 183 LYS A CA 1
ATOM 1421 C C . LYS A 1 183 ? -15.338 1.454 7.311 1.00 93.31 183 LYS A C 1
ATOM 1423 O O . LYS A 1 183 ? -16.337 1.923 7.849 1.00 93.31 183 LYS A O 1
ATOM 1428 N N . ASP A 1 184 ? -14.150 1.486 7.914 1.00 94.31 184 ASP A N 1
ATOM 1429 C CA . ASP A 1 184 ? -13.915 2.223 9.163 1.00 94.31 184 ASP A CA 1
ATOM 1430 C C . ASP A 1 184 ? -13.741 3.733 8.942 1.00 94.31 184 ASP A C 1
ATOM 1432 O O . ASP A 1 184 ? -14.013 4.518 9.850 1.00 94.31 184 ASP A O 1
ATOM 1436 N N . ALA A 1 185 ? -13.295 4.150 7.755 1.00 94.38 185 ALA A N 1
ATOM 1437 C CA . ALA A 1 185 ? -13.119 5.558 7.414 1.00 94.38 185 ALA A CA 1
ATOM 1438 C C . ALA A 1 185 ? -14.455 6.289 7.173 1.00 94.38 185 ALA A C 1
ATOM 1440 O O . ALA A 1 185 ? -14.508 7.508 7.318 1.00 94.38 185 ALA A O 1
ATOM 1441 N N . GLU A 1 186 ? -15.530 5.562 6.861 1.00 93.19 186 GLU A N 1
ATOM 1442 C CA . GLU A 1 186 ? -16.892 6.097 6.754 1.00 93.19 186 GLU A CA 1
ATOM 1443 C C . GLU A 1 186 ? -17.363 6.704 8.087 1.00 93.19 186 GLU A C 1
ATOM 1445 O O . GLU A 1 186 ? -17.258 6.077 9.144 1.00 93.19 186 GLU A O 1
ATOM 1450 N N . LEU A 1 187 ? -17.887 7.930 8.057 1.00 91.44 187 LEU A N 1
ATOM 1451 C CA . LEU A 1 187 ? -18.430 8.602 9.241 1.00 91.44 187 LEU A CA 1
ATOM 1452 C C . LEU A 1 187 ? -19.818 8.044 9.567 1.00 91.44 187 LEU A C 1
ATOM 1454 O O . LEU A 1 187 ? -20.686 8.021 8.696 1.00 91.44 187 LEU A O 1
ATOM 1458 N N . ARG A 1 188 ? -20.044 7.614 10.816 1.00 90.44 188 ARG A N 1
ATOM 1459 C CA . ARG A 1 188 ? -21.366 7.138 11.270 1.00 90.44 188 ARG A CA 1
ATOM 1460 C C . ARG A 1 188 ? -22.107 8.118 12.156 1.00 90.44 188 ARG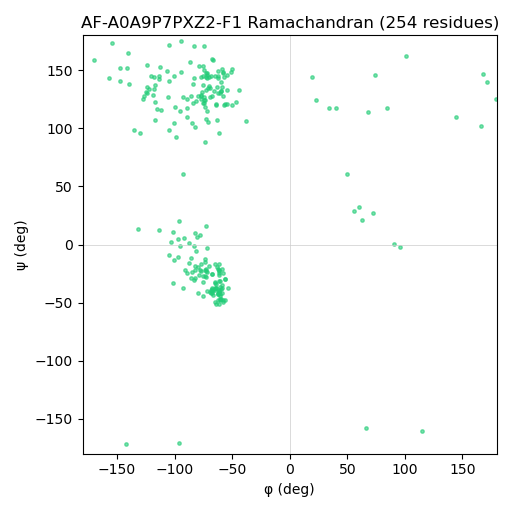 A C 1
ATOM 1462 O O . ARG A 1 188 ? -23.268 7.882 12.474 1.00 90.44 188 ARG A O 1
ATOM 1469 N N . VAL A 1 189 ? -21.446 9.189 12.569 1.00 92.56 189 VAL A N 1
ATOM 1470 C CA . VAL A 1 189 ? -22.014 10.209 13.446 1.00 92.56 189 VAL A CA 1
ATOM 1471 C C . VAL A 1 189 ? -21.875 11.559 12.760 1.00 92.56 189 VAL A C 1
ATOM 1473 O O . VAL A 1 1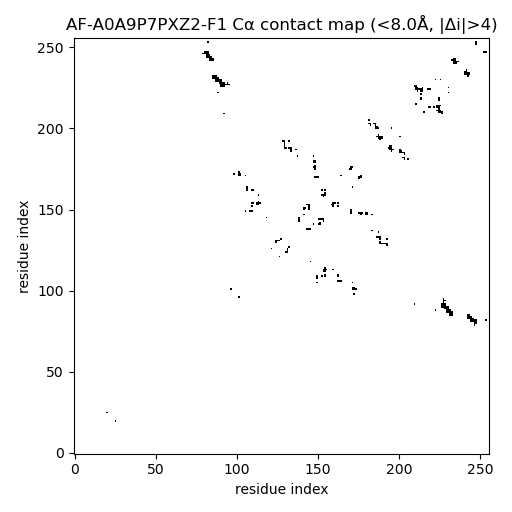89 ? -20.801 11.876 12.245 1.00 92.56 189 VAL A O 1
ATOM 1476 N N . SER A 1 190 ? -22.971 12.313 12.715 1.00 91.00 190 SER A N 1
ATOM 1477 C CA . SER A 1 190 ? -22.999 13.675 12.184 1.00 91.00 190 SER A CA 1
ATOM 1478 C C . SER A 1 190 ? -22.344 14.661 13.156 1.00 91.00 190 SER A C 1
ATOM 1480 O O . SER A 1 190 ? -22.059 14.336 14.312 1.00 91.00 190 SER A O 1
ATOM 1482 N N . ASP A 1 191 ? -22.129 15.897 12.707 1.00 87.94 191 ASP A N 1
ATOM 1483 C CA . ASP A 1 191 ? -21.607 16.964 13.571 1.00 87.94 191 ASP A CA 1
ATOM 1484 C C . ASP A 1 191 ? -22.546 17.277 14.753 1.00 87.94 191 ASP A C 1
ATOM 1486 O O . ASP A 1 191 ? -22.077 17.681 15.817 1.00 87.94 191 ASP A O 1
ATOM 1490 N N . ASP A 1 192 ? -23.843 16.986 14.606 1.00 88.94 192 ASP A N 1
ATOM 1491 C CA . ASP A 1 192 ? -24.870 17.127 15.647 1.00 88.94 192 ASP A CA 1
ATOM 1492 C C . ASP A 1 192 ? -24.915 15.940 16.632 1.00 88.94 192 ASP A C 1
ATOM 1494 O O . ASP A 1 192 ? -25.831 15.832 17.444 1.00 88.94 192 ASP A O 1
ATOM 1498 N N . ALA A 1 193 ? -23.922 15.043 16.582 1.00 87.75 193 ALA A N 1
ATOM 1499 C CA . ALA A 1 193 ? -23.817 13.850 17.427 1.00 87.75 193 ALA A CA 1
ATOM 1500 C C . ALA A 1 193 ? -24.958 12.823 17.249 1.00 87.75 193 ALA A C 1
ATOM 1502 O O . ALA A 1 193 ? -25.158 11.951 18.100 1.00 87.75 193 ALA A O 1
ATOM 1503 N N . GLU A 1 194 ? -25.662 12.868 16.117 1.00 89.69 194 GLU A N 1
ATOM 1504 C CA . GLU A 1 194 ? -26.685 11.889 15.753 1.00 89.69 194 GLU A CA 1
ATOM 1505 C C . GLU A 1 194 ? -26.105 10.778 14.873 1.00 89.69 194 GLU A C 1
ATOM 1507 O O . GLU A 1 194 ? -25.180 10.987 14.085 1.00 89.69 194 GLU A O 1
ATOM 1512 N N . VAL A 1 195 ? -26.653 9.567 14.998 1.00 89.94 195 VAL A N 1
ATOM 1513 C CA . VAL A 1 195 ? -26.237 8.431 14.168 1.00 89.94 195 VAL A CA 1
ATOM 1514 C C . VAL A 1 195 ? -26.817 8.593 12.766 1.00 89.94 195 VAL A C 1
ATOM 1516 O O . VAL A 1 195 ? -28.034 8.646 12.587 1.00 89.94 195 VAL A O 1
ATOM 1519 N N . ILE A 1 196 ? -25.936 8.628 11.771 1.00 89.75 196 ILE A N 1
ATOM 1520 C CA . ILE A 1 196 ? -26.297 8.716 10.357 1.00 89.75 196 ILE A CA 1
ATOM 1521 C C . ILE A 1 196 ? -26.954 7.394 9.942 1.00 89.75 196 ILE A C 1
ATOM 1523 O O . ILE A 1 196 ? -26.471 6.305 10.268 1.00 89.75 196 ILE A O 1
ATOM 1527 N N . LYS A 1 197 ? -28.074 7.474 9.217 1.00 89.38 197 LYS A N 1
ATOM 1528 C CA . LYS A 1 197 ? -28.733 6.288 8.656 1.00 89.38 197 LYS A CA 1
ATOM 1529 C C . LYS A 1 197 ? -27.823 5.642 7.618 1.00 89.38 197 LYS A C 1
ATOM 1531 O O . LYS A 1 197 ? -27.160 6.338 6.865 1.00 89.38 197 LYS A O 1
ATOM 1536 N N . ALA A 1 198 ? -27.840 4.314 7.525 1.00 84.56 198 ALA A N 1
ATOM 1537 C CA . ALA A 1 198 ? -26.940 3.571 6.638 1.00 84.56 198 ALA A CA 1
ATOM 1538 C C . ALA A 1 198 ? -27.019 3.992 5.154 1.00 84.56 198 ALA A C 1
ATOM 1540 O O . ALA A 1 198 ? -26.025 3.895 4.446 1.00 84.56 198 ALA A O 1
ATOM 1541 N N . GLU A 1 199 ? -28.181 4.465 4.699 1.00 87.56 199 GLU A N 1
ATOM 1542 C CA . GLU A 1 199 ? -28.416 4.937 3.325 1.00 87.56 199 GLU A CA 1
ATOM 1543 C C . GLU A 1 199 ? -27.766 6.300 3.039 1.00 87.56 199 GLU A C 1
ATOM 1545 O O . GLU A 1 199 ? -27.398 6.578 1.900 1.00 87.56 199 GLU A O 1
ATOM 1550 N N . ASP A 1 200 ? -27.583 7.118 4.078 1.00 89.31 200 ASP A N 1
ATOM 1551 C CA . ASP A 1 200 ? -27.045 8.479 3.992 1.00 89.31 200 ASP A CA 1
ATOM 1552 C C . ASP A 1 200 ? -25.526 8.524 4.256 1.00 89.31 200 ASP A C 1
ATOM 1554 O O . ASP A 1 200 ? -24.905 9.589 4.219 1.00 89.31 200 ASP A O 1
ATOM 1558 N N . VAL A 1 201 ? -24.901 7.374 4.540 1.00 87.88 201 VAL A N 1
ATOM 1559 C CA . VAL A 1 201 ? -23.453 7.285 4.761 1.00 87.88 201 VAL A CA 1
ATOM 1560 C C . VAL A 1 201 ? -22.731 7.470 3.430 1.00 87.88 201 VAL A C 1
ATOM 1562 O O . VAL A 1 201 ? -22.815 6.635 2.530 1.00 87.88 201 VAL A O 1
ATOM 1565 N N . VAL A 1 202 ? -21.976 8.562 3.319 1.00 90.00 202 VAL A N 1
ATOM 1566 C CA . VAL A 1 202 ? -21.147 8.836 2.144 1.00 90.00 202 VAL A CA 1
ATOM 1567 C C . VAL A 1 202 ? -19.927 7.902 2.155 1.00 90.00 202 VAL A C 1
ATOM 1569 O O . VAL A 1 202 ? -19.116 7.982 3.084 1.00 90.00 202 VAL A O 1
ATOM 1572 N N . PRO A 1 203 ? -19.757 7.035 1.139 1.00 89.19 203 PRO A N 1
ATOM 1573 C CA . PRO A 1 203 ? -18.618 6.133 1.072 1.00 89.19 203 PRO A CA 1
ATOM 1574 C C . PRO A 1 203 ? -17.327 6.903 0.791 1.00 89.19 203 PRO A C 1
ATOM 1576 O O . PRO A 1 203 ? -17.297 7.871 0.027 1.00 89.19 203 PRO A O 1
ATOM 1579 N N . VAL A 1 204 ? -16.233 6.438 1.389 1.00 93.94 204 VAL A N 1
ATOM 1580 C CA . VAL A 1 204 ? -14.908 7.030 1.184 1.00 93.94 204 VAL A CA 1
ATOM 1581 C C . VAL A 1 204 ? -14.358 6.630 -0.185 1.00 93.94 204 VAL A C 1
ATOM 1583 O O . VAL A 1 204 ? -14.451 5.470 -0.593 1.00 93.94 204 VAL A O 1
ATOM 1586 N N . GLU A 1 205 ? -13.758 7.591 -0.893 1.00 93.94 205 GLU A N 1
ATOM 1587 C CA . GLU A 1 205 ? -13.134 7.346 -2.193 1.00 93.94 205 GLU A CA 1
ATOM 1588 C C . GLU A 1 205 ? -12.040 6.272 -2.079 1.00 93.94 205 GLU A C 1
ATOM 1590 O O . GLU A 1 205 ? -11.131 6.347 -1.246 1.00 93.94 205 GLU A O 1
ATOM 1595 N N . ARG A 1 206 ? -12.128 5.252 -2.938 1.00 94.44 206 ARG A N 1
ATOM 1596 C CA . ARG A 1 206 ? -11.143 4.170 -2.980 1.00 94.44 206 ARG A CA 1
ATOM 1597 C C . ARG A 1 206 ? -9.825 4.670 -3.583 1.00 94.44 206 ARG A C 1
ATOM 1599 O O . ARG A 1 206 ? -9.850 5.418 -4.560 1.00 94.44 206 ARG A O 1
ATOM 1606 N N . PRO A 1 207 ? -8.663 4.209 -3.083 1.00 94.31 207 PRO A N 1
ATOM 1607 C CA . PRO A 1 207 ? -7.392 4.453 -3.750 1.00 94.31 207 PRO A CA 1
ATOM 1608 C C . PRO A 1 207 ? -7.427 3.976 -5.204 1.00 94.31 207 PRO A C 1
ATOM 1610 O O . PRO A 1 207 ? -8.038 2.953 -5.516 1.00 94.31 207 PRO A O 1
ATOM 1613 N N . ARG A 1 208 ? -6.727 4.697 -6.085 1.00 94.31 208 ARG A N 1
ATOM 1614 C CA . ARG A 1 208 ? -6.623 4.319 -7.499 1.00 94.31 208 ARG A CA 1
ATOM 1615 C C . ARG A 1 208 ? -6.030 2.922 -7.658 1.00 94.31 208 ARG A C 1
ATOM 1617 O O . ARG A 1 208 ? -5.163 2.501 -6.888 1.00 94.31 208 ARG A O 1
ATOM 1624 N N . GLU A 1 209 ? -6.472 2.238 -8.707 1.00 93.75 209 GLU A N 1
ATOM 1625 C CA . GLU A 1 209 ? -5.930 0.939 -9.086 1.00 93.75 209 GLU A CA 1
ATOM 1626 C C . GLU A 1 209 ? -4.419 1.023 -9.324 1.00 93.75 209 GLU A C 1
ATOM 1628 O O . GLU A 1 209 ? -3.885 2.002 -9.850 1.00 93.75 209 GLU A O 1
ATOM 1633 N N . ARG A 1 210 ? -3.719 -0.046 -8.943 1.00 93.50 210 ARG A N 1
ATOM 1634 C CA . ARG A 1 210 ? -2.275 -0.170 -9.173 1.00 93.50 210 ARG A CA 1
ATOM 1635 C C . ARG A 1 210 ? -1.934 -0.420 -10.642 1.00 93.50 210 ARG A C 1
ATOM 1637 O O . ARG A 1 210 ? -0.787 -0.216 -11.028 1.00 93.50 210 ARG A O 1
ATOM 1644 N N . GLU A 1 211 ? -2.897 -0.918 -11.415 1.00 94.69 211 GLU A N 1
ATOM 1645 C CA . GLU A 1 211 ? -2.759 -1.224 -12.836 1.00 94.69 211 GLU A CA 1
ATOM 1646 C C . GLU A 1 211 ? -3.374 -0.088 -13.647 1.00 94.69 211 GLU A C 1
ATOM 1648 O O . GLU A 1 211 ? -4.561 0.210 -13.523 1.00 94.69 211 GLU A O 1
ATOM 1653 N N . THR A 1 212 ? -2.548 0.568 -14.456 1.00 96.19 212 THR A N 1
ATOM 1654 C CA . THR A 1 212 ? -2.977 1.698 -15.282 1.00 96.19 212 THR A CA 1
ATOM 1655 C C . THR A 1 212 ? -3.619 1.226 -16.586 1.00 96.19 212 THR A C 1
ATOM 1657 O O . THR A 1 212 ? -3.552 0.054 -16.962 1.00 96.19 212 THR A O 1
ATOM 1660 N N . GLU A 1 213 ? -4.219 2.148 -17.336 1.00 96.25 213 GLU A N 1
ATOM 1661 C CA . GLU A 1 213 ? -4.713 1.858 -18.688 1.00 96.25 213 GLU A CA 1
ATOM 1662 C C . GLU A 1 213 ? -3.584 1.375 -19.612 1.00 96.25 213 GLU A C 1
ATOM 1664 O O . GLU A 1 213 ? -3.778 0.435 -20.383 1.00 96.25 213 GLU A O 1
ATOM 1669 N N . ALA A 1 214 ? -2.378 1.939 -19.468 1.00 96.38 214 ALA A N 1
ATOM 1670 C CA . ALA A 1 214 ? -1.190 1.507 -20.200 1.00 96.38 214 ALA A CA 1
ATOM 1671 C C . ALA A 1 214 ? -0.757 0.073 -19.836 1.00 96.38 214 ALA A C 1
ATOM 1673 O O . ALA A 1 214 ? -0.259 -0.657 -20.696 1.00 96.38 214 ALA A O 1
ATOM 1674 N N . ASP A 1 215 ? -0.968 -0.368 -18.589 1.00 95.56 215 ASP A N 1
ATOM 1675 C CA . ASP A 1 215 ? -0.764 -1.767 -18.188 1.00 95.56 215 ASP A CA 1
ATOM 1676 C C . ASP A 1 215 ? -1.779 -2.714 -18.829 1.00 95.56 215 ASP A C 1
ATOM 1678 O O . ASP A 1 215 ? -1.392 -3.803 -19.259 1.00 95.56 215 ASP A O 1
ATOM 1682 N N . LYS A 1 216 ? -3.046 -2.294 -18.919 1.00 96.38 216 LYS A N 1
ATOM 1683 C CA . LYS A 1 216 ? -4.131 -3.076 -19.535 1.00 96.38 216 LYS A CA 1
ATOM 1684 C C . LYS A 1 216 ? -3.949 -3.195 -21.053 1.00 96.38 216 LYS A C 1
ATOM 1686 O O . LYS A 1 216 ? -4.146 -4.271 -21.608 1.00 96.38 216 LYS A O 1
ATOM 1691 N N . GLN A 1 217 ? -3.535 -2.113 -21.713 1.00 96.94 217 GLN A N 1
ATOM 1692 C CA . GLN A 1 217 ? -3.277 -2.076 -23.160 1.00 96.94 217 GLN A CA 1
ATOM 1693 C C . GLN A 1 217 ? -1.911 -2.663 -23.548 1.00 96.94 217 GLN A C 1
ATOM 1695 O O . GLN A 1 217 ? -1.700 -3.018 -24.705 1.00 96.94 217 GLN A O 1
ATOM 1700 N N . GLY A 1 218 ? -0.974 -2.767 -22.601 1.00 94.94 218 GLY A N 1
ATOM 1701 C CA . GLY A 1 218 ? 0.385 -3.237 -22.872 1.00 94.94 218 GLY A CA 1
ATOM 1702 C C . GLY A 1 218 ? 1.245 -2.232 -23.647 1.00 94.94 218 GLY A C 1
ATOM 1703 O O . GLY A 1 218 ? 2.179 -2.645 -24.333 1.00 94.94 218 GLY A O 1
ATOM 1704 N N . ASP A 1 219 ? 0.965 -0.929 -23.536 1.00 96.44 219 ASP A N 1
ATOM 1705 C CA . ASP A 1 219 ? 1.691 0.114 -24.270 1.00 96.44 219 ASP A CA 1
ATOM 1706 C C . ASP A 1 219 ? 3.121 0.291 -23.730 1.00 96.44 219 ASP A C 1
ATOM 1708 O O . ASP A 1 219 ? 3.366 0.860 -22.662 1.00 96.44 219 ASP A O 1
ATOM 1712 N N . VAL A 1 220 ? 4.101 -0.204 -24.485 1.00 95.62 220 VAL A N 1
ATOM 1713 C CA . VAL A 1 220 ? 5.521 -0.151 -24.117 1.00 95.62 220 VAL A CA 1
ATOM 1714 C C . VAL A 1 220 ? 6.146 1.241 -24.244 1.00 95.62 220 VAL A C 1
ATOM 1716 O O . VAL A 1 220 ? 7.247 1.431 -23.729 1.00 95.62 220 VAL A O 1
ATOM 1719 N N . MET A 1 221 ? 5.476 2.203 -24.891 1.00 94.88 221 MET A N 1
ATOM 1720 C CA . MET A 1 221 ? 5.977 3.576 -25.061 1.00 94.88 221 MET A CA 1
ATOM 1721 C C . MET A 1 221 ? 5.600 4.493 -23.887 1.00 94.88 221 MET A C 1
ATOM 1723 O O . MET A 1 221 ? 6.195 5.556 -23.706 1.00 94.88 221 MET A O 1
ATOM 1727 N N . ARG A 1 222 ? 4.632 4.075 -23.068 1.00 96.81 222 ARG A N 1
ATOM 1728 C CA . ARG A 1 222 ? 4.134 4.798 -21.895 1.00 96.81 222 ARG A CA 1
ATOM 1729 C C . ARG A 1 222 ? 4.994 4.551 -20.651 1.00 96.81 222 ARG A C 1
ATOM 1731 O O . ARG A 1 222 ? 5.403 3.426 -20.360 1.00 96.81 222 ARG A O 1
ATOM 1738 N N . LEU A 1 223 ? 5.247 5.612 -19.879 1.00 96.19 223 LEU A N 1
ATOM 1739 C CA . LEU A 1 223 ? 6.050 5.557 -18.644 1.00 96.19 223 LEU A CA 1
ATOM 1740 C C . LEU A 1 223 ? 5.236 5.154 -17.406 1.00 96.19 223 LEU A C 1
ATOM 1742 O O . LEU A 1 223 ? 5.809 4.642 -16.438 1.00 96.19 223 LEU A O 1
ATOM 1746 N N . ASP A 1 224 ? 3.922 5.368 -17.455 1.00 95.44 224 ASP A N 1
ATOM 1747 C CA . ASP A 1 224 ? 2.924 5.012 -16.444 1.00 95.44 224 ASP A CA 1
ATOM 1748 C C . ASP A 1 224 ? 2.504 3.531 -16.497 1.00 95.44 224 ASP A C 1
ATOM 1750 O O . ASP A 1 224 ? 1.628 3.104 -15.751 1.00 95.44 224 ASP A O 1
ATOM 1754 N N . ARG A 1 225 ? 3.166 2.717 -17.325 1.00 96.69 225 ARG A N 1
ATOM 1755 C CA . ARG A 1 225 ? 3.046 1.253 -17.333 1.00 96.69 225 ARG A CA 1
ATOM 1756 C C . ARG A 1 225 ? 3.957 0.620 -16.275 1.00 96.69 225 ARG A C 1
ATOM 1758 O O . ARG A 1 225 ? 5.090 1.065 -16.113 1.00 96.69 225 ARG A O 1
ATOM 1765 N N . ARG A 1 226 ? 3.539 -0.464 -15.610 1.00 95.38 226 ARG A N 1
ATOM 1766 C CA . ARG A 1 226 ? 4.325 -1.238 -14.622 1.00 95.38 226 ARG A CA 1
ATOM 1767 C C . ARG A 1 226 ? 4.963 -0.329 -13.571 1.00 95.38 226 ARG A C 1
ATOM 1769 O O . ARG A 1 226 ? 6.188 -0.235 -13.448 1.00 95.38 226 ARG A O 1
ATOM 1776 N N . LEU A 1 227 ? 4.124 0.390 -12.831 1.00 96.69 227 LEU A N 1
ATOM 1777 C CA . LEU A 1 227 ? 4.564 1.366 -11.829 1.00 96.69 227 LEU A CA 1
ATOM 1778 C C . LEU A 1 227 ? 5.401 0.745 -10.694 1.00 96.69 227 LEU A C 1
ATOM 1780 O O . LEU A 1 227 ? 6.195 1.441 -10.069 1.00 96.69 227 LEU A O 1
ATOM 1784 N N . ASP A 1 228 ? 5.271 -0.556 -10.438 1.00 96.25 228 ASP A N 1
ATOM 1785 C CA . ASP A 1 228 ? 6.014 -1.311 -9.420 1.00 96.25 228 ASP A CA 1
ATOM 1786 C C . ASP A 1 228 ? 7.362 -1.875 -9.912 1.00 96.25 228 ASP A C 1
ATOM 1788 O O . ASP A 1 228 ? 8.068 -2.555 -9.163 1.00 96.25 228 ASP A O 1
ATOM 1792 N N . ARG A 1 229 ? 7.737 -1.616 -11.171 1.00 96.12 229 ARG A N 1
ATOM 1793 C CA . ARG A 1 229 ? 8.984 -2.096 -11.781 1.00 96.12 229 ARG A CA 1
ATOM 1794 C C . ARG A 1 229 ? 9.823 -0.950 -12.318 1.00 96.12 229 ARG A C 1
ATOM 1796 O O . ARG A 1 229 ? 9.303 0.098 -12.691 1.00 96.12 229 ARG A O 1
ATOM 1803 N N . THR A 1 230 ? 11.129 -1.187 -12.397 1.00 97.19 230 THR A N 1
ATOM 1804 C CA . THR A 1 230 ? 12.053 -0.310 -13.115 1.00 97.19 230 THR A CA 1
ATOM 1805 C C . THR A 1 230 ? 11.874 -0.515 -14.613 1.00 97.19 230 THR A C 1
ATOM 1807 O O . THR A 1 230 ? 11.950 -1.648 -15.092 1.00 97.19 230 THR A O 1
ATOM 1810 N N . LEU A 1 231 ? 11.650 0.569 -15.353 1.00 97.00 231 LEU A N 1
ATOM 1811 C CA . LEU A 1 231 ? 11.639 0.536 -16.814 1.00 97.00 231 LEU A CA 1
ATOM 1812 C C . LEU A 1 231 ? 12.965 1.047 -17.359 1.00 97.00 231 LEU A C 1
ATOM 1814 O O . LEU A 1 231 ? 13.542 1.978 -16.802 1.00 97.00 231 LEU A O 1
ATOM 1818 N N . TYR A 1 232 ? 13.405 0.464 -18.468 1.00 97.38 232 TYR A N 1
ATOM 1819 C CA . TYR A 1 232 ? 14.601 0.879 -19.189 1.00 97.38 232 TYR A CA 1
ATOM 1820 C C . TYR A 1 232 ? 14.220 1.366 -20.582 1.00 97.38 232 TYR A C 1
ATOM 1822 O O . TYR A 1 232 ? 13.401 0.736 -21.254 1.00 97.38 232 TYR A O 1
ATOM 1830 N N . LEU A 1 233 ? 14.819 2.475 -21.016 1.00 97.12 233 LEU A N 1
ATOM 1831 C CA . LEU A 1 233 ? 14.661 2.962 -22.382 1.00 97.12 233 LEU A CA 1
ATOM 1832 C C . LEU A 1 233 ? 15.473 2.085 -23.336 1.00 97.12 233 LEU A C 1
ATOM 1834 O O . LEU A 1 233 ? 16.692 1.990 -23.209 1.00 97.12 233 LEU A O 1
ATOM 1838 N N . VAL A 1 234 ? 14.801 1.489 -24.316 1.00 96.69 234 VAL A N 1
ATOM 1839 C CA . VAL A 1 234 ? 15.429 0.727 -25.400 1.00 96.69 234 VAL A CA 1
ATOM 1840 C C . VAL A 1 234 ? 14.966 1.324 -26.721 1.00 96.69 234 VAL A C 1
ATOM 1842 O O . VAL A 1 234 ? 13.786 1.632 -26.888 1.00 96.69 234 VAL A O 1
ATOM 1845 N N . VAL A 1 235 ? 15.895 1.503 -27.656 1.00 96.06 235 VAL A N 1
ATOM 1846 C CA . VAL A 1 235 ? 15.635 2.093 -28.972 1.00 96.06 235 VAL A CA 1
ATOM 1847 C C . VAL A 1 235 ? 15.953 1.061 -30.052 1.00 96.06 235 VAL A C 1
ATOM 1849 O O . VAL A 1 235 ? 16.875 0.255 -29.916 1.00 96.06 235 VAL A O 1
ATOM 1852 N N . LYS A 1 236 ? 15.170 1.058 -31.132 1.00 95.88 236 LYS A N 1
ATOM 1853 C CA . LYS A 1 236 ? 15.404 0.198 -32.293 1.00 95.88 236 LYS A CA 1
ATOM 1854 C C . LYS A 1 236 ? 16.315 0.919 -33.289 1.00 95.88 236 LYS A C 1
ATOM 1856 O O . LYS A 1 236 ? 15.893 1.887 -33.917 1.00 95.88 236 LYS A O 1
ATOM 1861 N N . GLY A 1 237 ? 17.554 0.453 -33.414 1.00 91.19 237 GLY A N 1
ATOM 1862 C CA . GLY A 1 237 ? 18.526 0.918 -34.403 1.00 91.19 237 GLY A CA 1
ATOM 1863 C C . GLY A 1 237 ? 18.567 0.031 -35.650 1.00 91.19 237 GLY A C 1
ATOM 1864 O O . GLY A 1 237 ? 17.747 -0.872 -35.823 1.00 91.19 237 GLY A O 1
ATOM 1865 N N . LYS A 1 238 ? 19.560 0.273 -36.516 1.00 88.88 238 LYS A N 1
ATOM 1866 C CA . LYS A 1 238 ? 19.807 -0.542 -37.722 1.00 88.88 238 LYS A CA 1
ATOM 1867 C C . LYS A 1 238 ? 20.199 -1.985 -37.378 1.00 88.88 238 LYS A C 1
ATOM 1869 O O . LYS A 1 238 ? 19.775 -2.906 -38.063 1.00 88.88 238 LYS A O 1
ATOM 1874 N N . ASP A 1 239 ? 20.924 -2.157 -36.275 1.00 86.88 239 ASP A N 1
ATOM 1875 C CA . ASP A 1 239 ? 21.473 -3.443 -35.825 1.00 86.88 239 ASP A CA 1
ATOM 1876 C C . ASP A 1 239 ? 20.534 -4.196 -34.858 1.00 86.88 239 ASP A C 1
ATOM 1878 O O . ASP A 1 239 ? 20.901 -5.229 -34.303 1.00 86.88 239 ASP A O 1
ATOM 1882 N N . GLY A 1 240 ? 19.316 -3.681 -34.635 1.00 94.38 240 GLY A N 1
ATOM 1883 C CA . GLY A 1 240 ? 18.321 -4.262 -33.730 1.00 94.38 240 GLY A CA 1
ATOM 1884 C C . GLY A 1 240 ? 17.997 -3.387 -32.517 1.00 94.38 240 GLY A C 1
ATOM 1885 O O . GLY A 1 240 ? 18.192 -2.171 -32.526 1.00 94.38 240 GLY A O 1
ATOM 1886 N N . TRP A 1 241 ? 17.430 -4.006 -31.480 1.00 95.69 241 TRP A N 1
ATOM 1887 C CA . TRP A 1 241 ? 17.101 -3.330 -30.224 1.00 95.69 241 TRP A CA 1
ATOM 1888 C C . TRP A 1 241 ? 18.345 -3.182 -29.354 1.00 95.69 241 TRP A C 1
ATOM 1890 O O . TRP A 1 241 ? 19.026 -4.165 -29.069 1.00 95.69 241 TRP A O 1
ATOM 1900 N N . GLY A 1 242 ? 18.612 -1.964 -28.898 1.00 95.31 242 GLY A N 1
ATOM 1901 C CA . GLY A 1 242 ? 19.739 -1.677 -28.023 1.00 95.31 242 GLY A CA 1
ATOM 1902 C C . GLY A 1 242 ? 19.500 -0.440 -27.172 1.00 95.31 242 GLY A C 1
ATOM 1903 O O . GLY A 1 242 ? 18.510 0.280 -27.328 1.00 95.31 242 GLY A O 1
ATOM 1904 N N . PHE A 1 243 ? 20.420 -0.192 -26.249 1.00 95.69 243 PHE A N 1
ATOM 1905 C CA . PHE A 1 243 ? 20.459 1.080 -25.541 1.00 95.69 243 PHE A CA 1
ATOM 1906 C C . PHE A 1 243 ? 20.963 2.181 -26.481 1.00 95.69 243 PHE A C 1
ATOM 1908 O O . PHE A 1 243 ? 21.790 1.890 -27.352 1.00 95.69 243 PHE A O 1
ATOM 1915 N N . PRO A 1 244 ? 20.494 3.432 -26.324 1.00 94.38 244 PRO A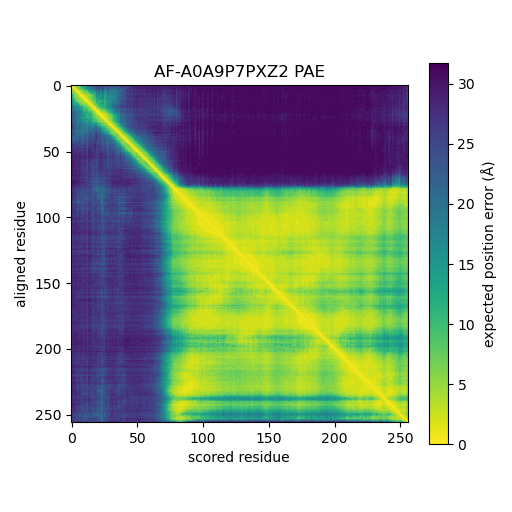 N 1
ATOM 1916 C CA . PRO A 1 244 ? 21.059 4.569 -27.038 1.00 94.38 244 PRO A CA 1
ATOM 1917 C C . PRO A 1 244 ? 22.580 4.595 -26.876 1.00 94.38 244 PRO A C 1
ATOM 1919 O O . PRO A 1 244 ? 23.077 4.641 -25.752 1.00 94.38 244 PRO A O 1
ATOM 1922 N N . ALA A 1 245 ? 23.315 4.525 -27.982 1.00 91.44 245 ALA A N 1
ATOM 1923 C CA . ALA A 1 245 ? 24.769 4.539 -27.968 1.00 91.44 245 ALA A CA 1
ATOM 1924 C C . ALA A 1 245 ? 25.317 5.230 -29.214 1.00 91.44 245 ALA A C 1
ATOM 1926 O O . ALA A 1 245 ? 24.801 5.015 -30.313 1.00 91.44 245 ALA A O 1
ATOM 1927 N N . ASP A 1 246 ? 26.384 6.006 -29.042 1.00 90.56 246 ASP A N 1
ATOM 1928 C CA . ASP A 1 246 ? 27.067 6.688 -30.141 1.00 90.56 246 ASP A CA 1
ATOM 1929 C C . ASP A 1 246 ? 28.595 6.677 -29.973 1.00 90.56 246 ASP A C 1
ATOM 1931 O O . ASP A 1 246 ? 29.123 6.329 -28.913 1.00 90.56 246 ASP A O 1
ATOM 1935 N N . MET A 1 247 ? 29.322 6.980 -31.048 1.00 89.94 247 MET A N 1
ATOM 1936 C CA . MET A 1 247 ? 30.779 7.090 -31.047 1.00 89.94 247 MET A CA 1
ATOM 1937 C C . MET A 1 247 ? 31.230 8.326 -30.268 1.00 89.94 247 MET A C 1
ATOM 1939 O O . MET A 1 247 ? 30.686 9.412 -30.434 1.00 89.94 247 MET A O 1
ATOM 1943 N N . VAL A 1 248 ? 32.264 8.165 -29.444 1.00 89.12 248 VAL A N 1
ATOM 1944 C CA . VAL A 1 248 ? 32.800 9.267 -28.635 1.00 89.12 248 VAL A CA 1
ATOM 1945 C C . VAL A 1 248 ? 33.778 10.079 -29.474 1.00 89.12 248 VAL A C 1
ATOM 1947 O O . VAL A 1 248 ? 34.777 9.542 -29.963 1.00 89.12 248 VAL A O 1
ATOM 1950 N N . GLN A 1 249 ? 33.513 11.375 -29.640 1.00 86.81 249 GLN A N 1
ATOM 1951 C CA . GLN A 1 249 ? 34.428 12.271 -30.343 1.00 86.81 249 GLN A CA 1
ATOM 1952 C C . GLN A 1 249 ? 35.638 12.623 -29.466 1.00 86.81 249 GLN 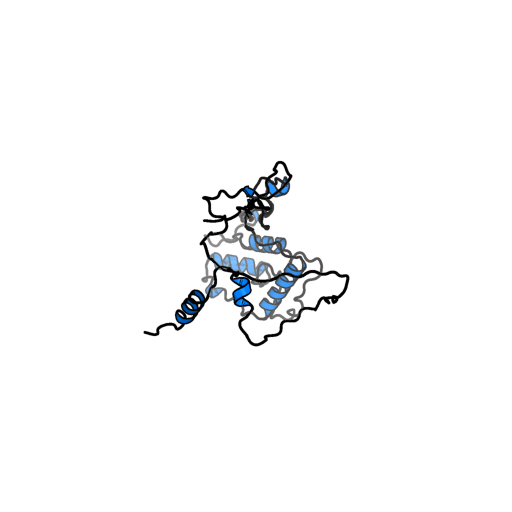A C 1
ATOM 1954 O O . GLN A 1 249 ? 35.559 12.633 -28.241 1.00 86.81 249 GLN A O 1
ATOM 1959 N N . ARG A 1 250 ? 36.781 12.962 -30.083 1.00 84.56 250 ARG A N 1
ATOM 1960 C CA . ARG A 1 250 ? 38.038 13.252 -29.354 1.00 84.56 250 ARG A CA 1
ATOM 1961 C C . ARG A 1 250 ? 37.938 14.408 -28.350 1.00 84.56 250 ARG A C 1
ATOM 1963 O O . ARG A 1 250 ? 38.773 14.484 -27.455 1.00 84.56 250 ARG A O 1
ATOM 1970 N N . ASN A 1 251 ? 36.956 15.292 -28.518 1.00 86.50 251 ASN A N 1
ATOM 1971 C CA . ASN A 1 251 ? 36.803 16.513 -27.730 1.00 86.50 251 ASN A CA 1
ATOM 1972 C C . ASN A 1 251 ? 35.704 16.408 -26.656 1.00 86.50 251 ASN A C 1
ATOM 1974 O O . ASN A 1 251 ? 35.454 17.390 -25.963 1.00 86.50 251 ASN A O 1
ATOM 1978 N N . GLU A 1 252 ? 35.057 15.249 -26.511 1.00 87.19 252 GLU A N 1
ATOM 1979 C CA . GLU A 1 252 ? 33.948 15.033 -25.576 1.00 87.19 252 GLU A CA 1
ATOM 1980 C C . GLU A 1 252 ? 34.350 14.044 -24.474 1.00 87.19 252 GLU A C 1
ATOM 1982 O O . GLU A 1 252 ? 35.073 13.072 -24.707 1.00 87.19 252 GLU A O 1
ATOM 1987 N N . THR A 1 253 ? 33.892 14.291 -23.246 1.00 87.44 253 THR A N 1
ATOM 1988 C CA . THR A 1 253 ? 34.062 13.355 -22.129 1.00 87.44 253 THR A CA 1
ATOM 1989 C C . THR A 1 253 ? 32.930 12.330 -22.108 1.00 87.44 253 THR A C 1
ATOM 1991 O O . THR A 1 253 ? 31.839 12.566 -22.614 1.00 87.44 253 THR A O 1
ATOM 1994 N N . LEU A 1 254 ? 33.171 11.170 -21.487 1.00 86.62 254 LEU A N 1
ATOM 1995 C CA . LEU A 1 254 ? 32.164 10.101 -21.385 1.00 86.62 254 LEU A CA 1
ATOM 1996 C C . LEU A 1 254 ? 30.957 10.467 -20.504 1.00 86.62 254 LEU A C 1
ATOM 1998 O O . LEU A 1 254 ? 29.892 9.878 -20.653 1.00 86.62 254 LEU A O 1
ATOM 2002 N N . HIS A 1 255 ? 31.142 11.384 -19.560 1.00 81.88 255 HIS A N 1
ATOM 2003 C CA . HIS A 1 255 ? 30.127 11.866 -18.631 1.00 81.88 255 HIS A CA 1
ATOM 2004 C C . HIS A 1 255 ? 30.407 13.334 -18.305 1.00 81.88 255 HIS A C 1
ATOM 2006 O O . HIS A 1 255 ? 31.570 13.759 -18.323 1.00 81.88 255 HIS A O 1
ATOM 2012 N N . VAL A 1 256 ? 29.344 14.066 -17.977 1.00 46.72 256 VAL A N 1
ATOM 2013 C CA . VAL A 1 256 ? 29.351 15.290 -17.166 1.00 46.72 256 VAL A CA 1
ATOM 2014 C C . VAL A 1 256 ? 28.155 15.201 -16.232 1.00 46.72 256 VAL A C 1
ATOM 2016 O O . VAL A 1 256 ? 27.068 14.837 -16.734 1.00 46.72 256 VAL A O 1
#

Radius of gyration: 37.56 Å; Cα contacts (8 Å, |Δi|>4): 194; chains: 1; bounding box: 112×50×65 Å

Foldseek 3Di:
DDDDPPVPVVVVVVVDDDPPDDPVVVVVPDDDDDDDDDDDDDDDDDDDDDDDDDDDDDDDDDDDDDDDDPPPPPDPPPDFDKFFDKDKDAQQDADDDDLVVLQVVLLVVLVCLQVDDDDDVCVVDPPPALVVLLQVVLCVVQVNDPDQLNGNAHCPDPCVVVSHDDPPDCSSPPVSSQVSVQVSVWRQADRVSDGDDPVRTDGDDRDDDLADPCCVVVPLVDPSHPSNHMDIDWDQDPVGIDTDMDGDDPPDDSDD

Solvent-accessible surface area (backbone atoms only — not comparable to full-atom values): 17242 Å² total; per-residue (Å²): 141,82,85,74,84,69,67,67,64,62,58,61,60,68,78,69,65,62,94,89,62,60,75,74,63,70,64,70,77,63,95,70,85,88,77,92,76,94,77,85,86,80,86,83,86,86,85,88,82,90,88,86,91,84,90,86,88,85,84,91,84,80,87,78,90,72,96,67,80,75,78,80,75,78,72,77,72,93,65,84,63,65,51,71,47,84,50,72,47,73,50,80,42,77,68,84,77,54,75,67,53,34,46,49,53,46,46,52,52,48,53,42,56,46,73,52,79,82,87,65,61,73,83,81,32,58,85,98,34,40,68,38,54,33,49,53,53,55,29,57,77,36,74,68,23,83,61,63,47,73,54,83,59,52,42,87,48,98,64,33,85,73,60,80,79,64,92,89,58,58,59,43,37,71,64,45,29,50,52,36,49,45,65,66,66,35,66,47,38,39,96,86,60,45,78,54,52,83,89,74,46,66,79,61,86,75,80,78,73,84,70,38,70,39,46,75,72,60,42,84,87,50,82,69,27,58,36,52,40,70,46,69,58,70,43,78,56,98,94,40,79,38,56,53,64,47,75,64,54,98,91,58,72,96,72,133